Protein AF-A0A2G8KAU3-F1 (afdb_monomer_lite)

Structure (mmCIF, N/CA/C/O backbone):
data_AF-A0A2G8KAU3-F1
#
_entry.id   AF-A0A2G8KAU3-F1
#
loop_
_atom_site.group_PDB
_atom_site.id
_atom_site.type_symbol
_atom_site.label_atom_id
_atom_site.label_alt_id
_atom_site.label_comp_id
_atom_site.label_asym_id
_atom_site.label_entity_id
_atom_site.label_seq_id
_atom_site.pdbx_PDB_ins_code
_atom_site.Cartn_x
_atom_site.Cartn_y
_atom_site.Cartn_z
_atom_site.occupancy
_atom_site.B_iso_or_equiv
_atom_site.auth_seq_id
_atom_site.auth_comp_id
_atom_site.auth_asym_id
_atom_site.auth_atom_id
_atom_site.pdbx_PDB_model_num
ATOM 1 N N . MET A 1 1 ? -14.918 -14.759 15.188 1.00 36.94 1 MET A N 1
ATOM 2 C CA . MET A 1 1 ? -14.640 -13.863 14.044 1.00 36.94 1 MET A CA 1
ATOM 3 C C . MET A 1 1 ? -13.135 -13.844 13.846 1.00 36.94 1 MET A C 1
ATOM 5 O O . MET A 1 1 ? -12.437 -13.382 14.736 1.00 36.94 1 MET A O 1
ATOM 9 N N . GLN A 1 2 ? -12.629 -14.459 12.778 1.00 35.12 2 GLN A N 1
ATOM 10 C CA . GLN A 1 2 ? -11.189 -14.621 12.562 1.00 35.12 2 GLN A CA 1
ATOM 11 C C . GLN A 1 2 ? -10.710 -13.437 11.718 1.00 35.12 2 GLN A C 1
ATOM 13 O O . GLN A 1 2 ? -10.914 -13.391 10.509 1.00 35.12 2 GLN A O 1
ATOM 18 N N . THR A 1 3 ? -10.184 -12.416 12.391 1.00 46.03 3 THR A N 1
ATOM 19 C CA . THR A 1 3 ? -9.553 -11.258 11.755 1.00 46.03 3 THR A CA 1
ATOM 20 C C . THR A 1 3 ? -8.364 -11.731 10.928 1.00 46.03 3 THR A C 1
ATOM 22 O O . THR A 1 3 ? -7.590 -12.555 11.416 1.00 46.03 3 THR A O 1
ATOM 25 N N . THR A 1 4 ? -8.189 -11.207 9.711 1.00 53.62 4 THR A N 1
ATOM 26 C CA . THR A 1 4 ? -6.941 -11.409 8.963 1.00 53.62 4 THR A CA 1
ATOM 27 C C . THR A 1 4 ? -5.777 -10.985 9.859 1.00 53.62 4 THR A C 1
ATOM 29 O O . THR A 1 4 ? -5.799 -9.845 10.339 1.00 53.62 4 THR A O 1
ATOM 32 N N . PRO A 1 5 ? -4.820 -11.882 10.145 1.00 64.75 5 PRO A N 1
ATOM 33 C CA . PRO A 1 5 ? -3.739 -11.581 11.070 1.00 64.75 5 PRO A CA 1
ATOM 34 C C . PRO A 1 5 ? -2.959 -10.345 10.586 1.00 64.75 5 PRO A C 1
ATOM 36 O O . PRO A 1 5 ? -2.747 -10.203 9.378 1.00 64.75 5 PRO A O 1
ATOM 39 N N . PRO A 1 6 ? -2.570 -9.424 11.489 1.00 75.19 6 PRO A N 1
ATOM 40 C CA . PRO A 1 6 ? -1.783 -8.250 11.118 1.00 75.19 6 PRO A CA 1
ATOM 41 C C . PRO A 1 6 ? -0.463 -8.690 10.481 1.00 75.19 6 PRO A C 1
ATOM 43 O O . PRO A 1 6 ? 0.104 -9.694 10.895 1.00 75.19 6 PRO A O 1
ATOM 46 N N . VAL A 1 7 ? 0.018 -7.964 9.472 1.00 81.56 7 VAL A N 1
ATOM 47 C CA . VAL A 1 7 ? 1.317 -8.241 8.841 1.00 81.56 7 VAL A CA 1
ATOM 48 C C . VAL A 1 7 ? 2.370 -7.334 9.469 1.00 81.56 7 VAL A C 1
ATOM 50 O O . VAL A 1 7 ? 2.248 -6.111 9.420 1.00 81.56 7 VAL A O 1
ATOM 53 N N . HIS A 1 8 ? 3.402 -7.934 10.046 1.00 84.44 8 HIS A N 1
ATOM 54 C CA . HIS A 1 8 ? 4.589 -7.278 10.573 1.00 84.44 8 HIS A CA 1
ATOM 55 C C . HIS A 1 8 ? 5.698 -7.347 9.528 1.00 84.44 8 HIS A C 1
ATOM 57 O O . HIS A 1 8 ? 6.279 -8.403 9.287 1.00 84.44 8 HIS A O 1
ATOM 63 N N . LEU A 1 9 ? 5.955 -6.203 8.896 1.00 85.44 9 LEU A N 1
ATOM 64 C CA . LEU A 1 9 ? 7.025 -6.026 7.925 1.00 85.44 9 LEU A CA 1
ATOM 65 C C . LEU A 1 9 ? 8.248 -5.434 8.623 1.00 85.44 9 LEU A C 1
ATOM 67 O O . LEU A 1 9 ? 8.174 -4.322 9.146 1.00 85.44 9 LEU A O 1
ATOM 71 N N . VAL A 1 10 ? 9.361 -6.159 8.613 1.00 86.12 10 VAL A N 1
ATOM 72 C CA . VAL A 1 10 ? 10.619 -5.732 9.231 1.00 86.12 10 VAL A CA 1
ATOM 73 C C . VAL A 1 10 ? 11.691 -5.647 8.156 1.00 86.12 10 VAL A C 1
ATOM 75 O O . VAL A 1 10 ? 11.967 -6.636 7.483 1.00 86.12 10 VAL A O 1
ATOM 78 N N . THR A 1 11 ? 12.308 -4.475 8.010 1.00 85.94 11 THR A N 1
ATOM 79 C CA . THR A 1 11 ? 13.419 -4.266 7.076 1.00 85.94 11 THR A CA 1
ATOM 80 C C . THR A 1 11 ? 14.727 -4.138 7.846 1.00 85.94 11 THR A C 1
ATOM 82 O O . THR A 1 11 ? 14.834 -3.291 8.731 1.00 85.94 11 THR A O 1
ATOM 85 N N . ILE A 1 12 ? 15.718 -4.960 7.507 1.00 87.38 12 ILE A N 1
ATOM 86 C CA . ILE A 1 12 ? 17.020 -5.018 8.176 1.00 87.38 12 ILE A CA 1
ATOM 87 C C . ILE A 1 12 ? 18.118 -4.676 7.178 1.00 87.38 12 ILE A C 1
ATOM 89 O O . ILE A 1 12 ? 18.125 -5.161 6.053 1.00 87.38 12 ILE A O 1
ATOM 93 N N . TYR A 1 13 ? 19.056 -3.838 7.603 1.00 86.50 13 TYR A N 1
ATOM 94 C CA . TYR A 1 13 ? 20.266 -3.552 6.847 1.00 86.50 13 TYR A CA 1
ATOM 95 C C . TYR A 1 13 ? 21.477 -3.783 7.744 1.00 86.50 13 TYR A C 1
ATOM 97 O O . TYR A 1 13 ? 21.678 -3.050 8.716 1.00 86.50 13 TYR A O 1
ATOM 105 N N . ARG A 1 14 ? 22.286 -4.796 7.420 1.00 84.44 14 ARG A N 1
ATOM 106 C CA . ARG A 1 14 ? 23.596 -5.016 8.039 1.00 84.44 14 ARG A CA 1
ATOM 107 C C . ARG A 1 14 ? 24.663 -4.491 7.079 1.00 84.44 14 ARG A C 1
ATOM 109 O O . ARG A 1 14 ? 24.869 -5.100 6.034 1.00 84.44 14 ARG A O 1
ATOM 116 N N . PRO A 1 15 ? 25.373 -3.401 7.410 1.00 79.62 15 PRO A N 1
ATOM 117 C CA . PRO A 1 15 ? 26.454 -2.901 6.566 1.00 79.62 15 PRO A CA 1
ATOM 118 C C . PRO A 1 15 ? 27.612 -3.915 6.465 1.00 79.62 15 PRO A C 1
ATOM 120 O O . PRO A 1 15 ? 27.871 -4.646 7.427 1.00 79.62 15 PRO A O 1
ATOM 123 N N . PRO A 1 16 ? 28.367 -3.925 5.352 1.00 77.25 16 PRO A N 1
ATOM 124 C CA . PRO A 1 16 ? 29.492 -4.836 5.167 1.00 77.25 16 PRO A CA 1
ATOM 125 C C . PRO A 1 16 ? 30.591 -4.595 6.210 1.00 77.25 16 PRO A C 1
ATOM 127 O O . PRO A 1 16 ? 30.817 -3.465 6.663 1.00 77.25 16 PRO A O 1
ATOM 130 N N . GLN A 1 17 ? 31.307 -5.655 6.586 1.00 70.31 17 GLN A N 1
ATOM 131 C CA . GLN A 1 17 ? 32.424 -5.547 7.524 1.00 70.31 17 GLN A CA 1
ATOM 132 C C . GLN A 1 17 ? 33.519 -4.643 6.945 1.00 70.31 17 GLN A C 1
ATOM 134 O O . GLN A 1 17 ? 33.981 -4.827 5.819 1.00 70.31 17 GLN A O 1
ATOM 139 N N . SER A 1 18 ? 33.967 -3.659 7.723 1.00 64.94 18 SER A N 1
ATOM 140 C CA . SER A 1 18 ? 35.084 -2.799 7.345 1.00 64.94 18 SER A CA 1
ATOM 141 C C . SER A 1 18 ? 35.977 -2.538 8.545 1.00 64.94 18 SER A C 1
ATOM 143 O O . SER A 1 18 ? 35.515 -2.258 9.647 1.00 64.94 18 SER A O 1
ATOM 145 N N . LYS A 1 19 ? 37.294 -2.504 8.322 1.00 59.84 19 LYS A N 1
ATOM 146 C CA . LYS A 1 19 ? 38.271 -2.128 9.361 1.00 59.84 19 LYS A CA 1
ATOM 147 C C . LYS A 1 19 ? 37.991 -0.748 9.988 1.00 59.84 19 LYS A C 1
ATOM 149 O O . LYS A 1 19 ? 38.540 -0.445 11.037 1.00 59.84 19 LYS A O 1
ATOM 154 N N . LYS A 1 20 ? 37.158 0.084 9.346 1.00 60.31 20 LYS A N 1
ATOM 155 C CA . LYS A 1 20 ? 36.756 1.421 9.807 1.00 60.31 20 LYS A CA 1
ATOM 156 C C . LYS A 1 20 ? 35.460 1.460 10.627 1.00 60.31 20 LYS A C 1
ATOM 158 O O . LYS A 1 20 ? 35.251 2.457 11.306 1.00 60.31 20 LYS A O 1
ATOM 163 N N . ASN A 1 21 ? 34.585 0.452 10.539 1.00 61.28 21 ASN A N 1
ATOM 164 C CA . ASN A 1 21 ? 33.246 0.510 11.145 1.00 61.28 21 ASN A CA 1
ATOM 165 C C . ASN A 1 21 ? 33.091 -0.322 12.425 1.00 61.28 21 ASN A C 1
ATOM 167 O O . ASN A 1 21 ? 32.076 -0.183 13.093 1.00 61.28 21 ASN A O 1
ATOM 171 N N . GLY A 1 22 ? 34.077 -1.151 12.788 1.00 60.72 22 GLY A N 1
ATOM 172 C CA . GLY A 1 22 ? 34.048 -1.925 14.037 1.00 60.72 22 GLY A CA 1
ATOM 173 C C . GLY A 1 22 ? 32.941 -2.986 14.107 1.00 60.72 22 GLY A C 1
ATOM 174 O O . GLY A 1 22 ? 32.772 -3.606 15.152 1.00 60.72 22 GLY A O 1
ATOM 175 N N . ASN A 1 23 ? 32.212 -3.219 13.010 1.00 65.25 23 ASN A N 1
ATOM 176 C CA . ASN A 1 23 ? 31.119 -4.182 12.960 1.00 65.25 23 ASN A CA 1
ATOM 177 C C . ASN A 1 23 ? 31.680 -5.601 12.953 1.00 65.25 23 ASN A C 1
ATOM 179 O O . ASN A 1 23 ? 32.157 -6.093 11.930 1.00 65.25 23 ASN A O 1
ATOM 183 N N . ASN A 1 24 ? 31.624 -6.247 14.114 1.00 80.12 24 ASN A N 1
ATOM 184 C CA . ASN A 1 24 ? 31.984 -7.645 14.279 1.00 80.12 24 ASN A CA 1
ATOM 185 C C . ASN A 1 24 ? 30.738 -8.520 14.098 1.00 80.12 24 ASN A C 1
ATOM 187 O O . ASN A 1 24 ? 29.687 -8.239 14.677 1.00 80.12 24 ASN A O 1
ATOM 191 N N . PHE A 1 25 ? 30.865 -9.603 13.328 1.00 84.50 25 PHE A N 1
ATOM 192 C CA . PHE A 1 25 ? 29.806 -10.594 13.141 1.00 84.50 25 PHE A CA 1
ATOM 193 C C . PHE A 1 25 ? 29.233 -11.104 14.467 1.00 84.50 25 PHE A C 1
ATOM 195 O O . PHE A 1 25 ? 28.022 -11.236 14.586 1.00 84.50 25 PHE A O 1
ATOM 202 N N . ARG A 1 26 ? 30.074 -11.298 15.491 1.00 84.62 26 ARG A N 1
ATOM 203 C CA . ARG A 1 26 ? 29.618 -11.772 16.805 1.00 84.62 26 ARG A CA 1
ATOM 204 C C . ARG A 1 26 ? 28.626 -10.818 17.480 1.00 84.62 26 ARG A C 1
ATOM 206 O O . ARG A 1 26 ? 27.597 -11.271 17.960 1.00 84.62 26 ARG A O 1
ATOM 213 N N . THR A 1 27 ? 28.909 -9.517 17.484 1.00 85.75 27 THR A N 1
ATOM 214 C CA . THR A 1 27 ? 28.007 -8.513 18.074 1.00 85.75 27 THR A CA 1
ATOM 215 C C . THR A 1 27 ? 26.687 -8.458 17.313 1.00 85.75 27 THR A C 1
ATOM 217 O O . THR A 1 27 ? 25.624 -8.447 17.921 1.00 85.75 27 THR A O 1
ATOM 220 N N . PHE A 1 28 ? 26.750 -8.525 15.980 1.00 89.06 28 PHE A N 1
ATOM 221 C CA . PHE A 1 28 ? 25.549 -8.631 15.157 1.00 89.06 28 PHE A CA 1
ATOM 222 C C . PHE A 1 28 ? 24.729 -9.885 15.495 1.00 89.06 28 PHE A C 1
ATOM 224 O O . PHE A 1 28 ? 23.517 -9.786 15.634 1.00 89.06 28 PHE A O 1
ATOM 231 N N . MET A 1 29 ? 25.373 -11.046 15.652 1.00 88.38 29 MET A N 1
ATOM 232 C CA . MET A 1 29 ? 24.691 -12.294 16.005 1.00 88.38 29 MET A CA 1
ATOM 233 C C . MET A 1 29 ? 24.001 -12.211 17.372 1.00 88.38 29 MET A C 1
ATOM 235 O O . MET A 1 29 ? 22.875 -12.679 17.509 1.00 88.38 29 MET A O 1
ATOM 239 N N . GLU A 1 30 ? 24.624 -11.581 18.369 1.00 86.81 30 GLU A N 1
ATOM 240 C CA . GLU A 1 30 ? 24.013 -11.365 19.689 1.00 86.81 30 GLU A CA 1
ATOM 241 C C . GLU A 1 30 ? 22.771 -10.457 19.598 1.00 86.81 30 GLU A C 1
ATOM 243 O O . GLU A 1 30 ? 21.705 -10.805 20.111 1.00 86.81 30 GLU A O 1
ATOM 248 N N . GLU A 1 31 ? 22.874 -9.331 18.887 1.00 89.44 31 GLU A N 1
ATOM 249 C CA . GLU A 1 31 ? 21.771 -8.377 18.710 1.00 89.44 31 GLU A CA 1
ATOM 250 C C . GLU A 1 31 ? 20.617 -8.961 17.882 1.00 89.44 31 GLU A C 1
ATOM 252 O O . GLU A 1 31 ? 19.447 -8.833 18.256 1.00 89.44 31 GLU A O 1
ATOM 257 N N . ILE A 1 32 ? 20.931 -9.624 16.763 1.00 89.88 32 ILE A N 1
ATOM 258 C CA . ILE A 1 32 ? 19.925 -10.172 15.848 1.00 89.88 32 ILE A CA 1
ATOM 259 C C . ILE A 1 32 ? 19.194 -11.362 16.468 1.00 89.88 32 ILE A C 1
ATOM 261 O O . ILE A 1 32 ? 17.995 -11.503 16.246 1.00 89.88 32 ILE A O 1
ATOM 265 N N . THR A 1 33 ? 19.877 -12.169 17.289 1.00 88.81 33 THR A N 1
ATOM 266 C CA . THR A 1 33 ? 19.259 -13.283 18.023 1.00 88.81 33 THR A CA 1
ATOM 267 C C . THR A 1 33 ? 18.204 -12.754 18.985 1.00 88.81 33 THR A C 1
ATOM 269 O O . THR A 1 33 ? 17.038 -13.129 18.875 1.00 88.81 33 THR A O 1
ATOM 272 N N . ALA A 1 34 ? 18.574 -11.807 19.855 1.00 87.12 34 ALA A N 1
ATOM 273 C CA . ALA A 1 34 ? 17.639 -11.208 20.807 1.00 87.12 34 ALA A CA 1
ATOM 274 C C . ALA A 1 34 ? 16.455 -10.526 20.099 1.00 87.12 34 ALA A C 1
ATOM 276 O O . ALA A 1 34 ? 15.312 -10.590 20.556 1.00 87.12 34 ALA A O 1
ATOM 277 N N . TYR A 1 35 ? 16.706 -9.888 18.953 1.00 90.62 35 TYR A N 1
ATOM 278 C CA . TYR A 1 35 ? 15.650 -9.252 18.175 1.00 90.62 35 TYR A CA 1
ATOM 279 C C . TYR A 1 35 ? 14.713 -10.268 17.506 1.00 90.62 35 TYR A C 1
ATOM 281 O O . TYR A 1 35 ? 13.493 -10.100 17.553 1.00 90.62 35 TYR A O 1
ATOM 289 N N . PHE A 1 36 ? 15.246 -11.341 16.918 1.00 88.62 36 PHE A N 1
ATOM 290 C CA . PHE A 1 36 ? 14.436 -12.382 16.283 1.00 88.62 36 PHE A CA 1
ATOM 291 C C . PHE A 1 36 ? 13.604 -13.159 17.299 1.00 88.62 36 PHE A C 1
ATOM 293 O O . PHE A 1 36 ? 12.440 -13.434 17.018 1.00 88.62 36 PHE A O 1
ATOM 300 N N . GLU A 1 37 ? 14.124 -13.424 18.498 1.00 84.38 37 GLU A N 1
ATOM 301 C CA . GLU A 1 37 ? 13.342 -14.014 19.592 1.00 84.38 37 GLU A CA 1
ATOM 302 C C . GLU A 1 37 ? 12.084 -13.185 19.902 1.00 84.38 37 GLU A C 1
ATOM 304 O O . GLU A 1 37 ? 10.986 -13.734 20.010 1.00 84.38 37 GLU A O 1
ATOM 309 N N . LEU A 1 38 ? 12.200 -11.851 19.947 1.00 84.38 38 LEU A N 1
ATOM 310 C CA . LEU A 1 38 ? 11.048 -10.960 20.139 1.00 84.38 38 LEU A CA 1
ATOM 311 C C . LEU A 1 38 ? 10.074 -10.993 18.953 1.00 84.38 38 LEU A C 1
ATOM 313 O O . LEU A 1 38 ? 8.854 -10.992 19.145 1.00 84.38 38 LEU A O 1
ATOM 317 N N . LEU A 1 39 ? 10.591 -11.024 17.723 1.00 84.12 39 LEU A N 1
ATOM 318 C CA . LEU A 1 39 ? 9.764 -11.050 16.516 1.00 84.12 39 LEU A CA 1
ATOM 319 C C . LEU A 1 39 ? 8.992 -12.364 16.369 1.00 84.12 39 LEU A C 1
ATOM 321 O O . LEU A 1 39 ? 7.818 -12.340 15.990 1.00 84.12 39 LEU A O 1
ATOM 325 N N . VAL A 1 40 ? 9.606 -13.499 16.704 1.00 79.75 40 VAL A N 1
ATOM 326 C CA . VAL A 1 40 ? 8.981 -14.827 16.606 1.00 79.75 40 VAL A CA 1
ATOM 327 C C . VAL A 1 40 ? 7.823 -14.978 17.596 1.00 79.75 40 VAL A C 1
ATOM 329 O O . VAL A 1 40 ? 6.843 -15.649 17.270 1.00 79.75 40 VAL A O 1
ATOM 332 N N . ILE A 1 41 ? 7.866 -14.291 18.743 1.00 79.94 41 ILE A N 1
ATOM 333 C CA . ILE A 1 41 ? 6.772 -14.253 19.734 1.00 79.94 41 ILE A CA 1
ATOM 334 C C . ILE A 1 41 ? 5.621 -13.331 19.283 1.00 79.94 41 ILE A C 1
ATOM 336 O O . ILE A 1 41 ? 4.497 -13.436 19.782 1.00 79.94 41 ILE A O 1
ATOM 340 N N . SER A 1 42 ? 5.859 -12.433 18.319 1.00 80.69 42 SER A N 1
ATOM 341 C CA . SER A 1 42 ? 4.840 -11.481 17.873 1.00 80.69 42 SER A CA 1
ATOM 342 C C . SER A 1 42 ? 3.628 -12.175 17.234 1.00 80.69 42 SER A C 1
ATOM 344 O O . SER A 1 42 ? 3.740 -13.167 16.509 1.00 80.69 42 SER A O 1
ATOM 346 N N . THR A 1 43 ? 2.431 -11.658 17.519 1.00 77.81 43 THR A N 1
ATOM 347 C CA . THR A 1 43 ? 1.192 -12.145 16.895 1.00 77.81 43 THR A CA 1
ATOM 348 C C . THR A 1 43 ? 1.039 -11.553 15.498 1.00 77.81 43 THR A C 1
ATOM 350 O O . THR A 1 43 ? 1.477 -10.436 15.253 1.00 77.81 43 THR A O 1
ATOM 353 N N . GLY A 1 44 ? 0.396 -12.275 14.582 1.00 79.75 44 GLY A N 1
ATOM 354 C CA . GLY A 1 44 ? 0.297 -11.848 13.186 1.00 79.75 44 GLY A CA 1
ATOM 355 C C . GLY A 1 44 ? 1.322 -12.524 12.283 1.00 79.75 44 GLY A C 1
ATOM 356 O O . GLY A 1 44 ? 2.050 -13.401 12.725 1.00 79.75 44 GLY A O 1
ATOM 357 N N . ILE A 1 45 ? 1.333 -12.144 11.013 1.00 82.12 45 ILE A N 1
ATOM 358 C CA . ILE A 1 45 ? 2.235 -12.648 9.977 1.00 82.12 45 ILE A CA 1
ATOM 359 C C . ILE A 1 45 ? 3.556 -11.895 10.058 1.00 82.12 45 ILE A C 1
ATOM 361 O O . ILE A 1 45 ? 3.547 -10.671 9.953 1.00 82.12 45 ILE A O 1
ATOM 365 N N . LEU A 1 46 ? 4.679 -12.598 10.162 1.00 84.00 46 LEU A N 1
ATOM 366 C CA . LEU A 1 46 ? 6.006 -11.987 10.178 1.00 84.00 46 LEU A CA 1
ATOM 367 C C . LEU A 1 46 ? 6.693 -12.118 8.813 1.00 84.00 46 LEU A C 1
ATOM 369 O O . LEU A 1 46 ? 6.912 -13.227 8.321 1.00 84.00 46 LEU A O 1
ATOM 373 N N . LEU A 1 47 ? 7.090 -10.979 8.241 1.00 86.06 47 LEU A N 1
ATOM 374 C CA . LEU A 1 47 ? 7.968 -10.910 7.077 1.00 86.06 47 LEU A CA 1
ATOM 375 C C . LEU A 1 47 ? 9.187 -10.047 7.391 1.00 86.06 47 LEU A C 1
ATOM 377 O O . LEU A 1 47 ? 9.059 -8.844 7.627 1.00 86.06 47 LEU A O 1
ATOM 381 N N . VAL A 1 48 ? 10.368 -10.653 7.328 1.00 87.31 48 VAL A N 1
ATOM 382 C CA . VAL A 1 48 ? 11.646 -9.948 7.450 1.00 87.31 48 VAL A CA 1
ATOM 383 C C . VAL A 1 48 ? 12.288 -9.870 6.072 1.00 87.31 48 VAL A C 1
ATOM 385 O O . VAL A 1 48 ? 12.361 -10.874 5.366 1.00 87.31 48 VAL A O 1
ATOM 388 N N . LEU A 1 49 ? 12.752 -8.689 5.680 1.00 87.12 49 LEU A N 1
ATOM 389 C CA . LEU A 1 49 ? 13.488 -8.481 4.439 1.00 87.12 49 LEU A CA 1
ATOM 390 C C . LEU A 1 49 ? 14.706 -7.585 4.643 1.00 87.12 49 LEU A C 1
ATOM 392 O O . LEU A 1 49 ? 14.751 -6.788 5.576 1.00 87.12 49 LEU A O 1
ATOM 396 N N . GLY A 1 50 ? 15.654 -7.661 3.722 1.00 83.44 50 GLY A N 1
ATOM 397 C CA . GLY A 1 50 ? 16.689 -6.646 3.565 1.00 83.44 50 GLY A CA 1
ATOM 398 C C . GLY A 1 50 ? 18.063 -7.224 3.269 1.00 83.44 50 GLY A C 1
ATOM 399 O O . GLY A 1 50 ? 18.194 -8.420 3.018 1.00 83.44 50 GLY A O 1
ATOM 400 N N . ASP A 1 51 ? 19.065 -6.351 3.267 1.00 82.50 51 ASP A N 1
ATOM 401 C CA . ASP A 1 51 ? 20.441 -6.672 2.891 1.00 82.50 51 ASP A CA 1
ATOM 402 C C . ASP A 1 51 ? 21.266 -6.982 4.144 1.00 82.50 51 ASP A C 1
ATOM 404 O O . ASP A 1 51 ? 21.494 -6.127 5.008 1.00 82.50 51 ASP A O 1
ATOM 408 N N . PHE A 1 52 ? 21.696 -8.238 4.247 1.00 84.19 52 PHE A N 1
ATOM 409 C CA . PHE A 1 52 ? 22.459 -8.738 5.386 1.00 84.19 52 PHE A CA 1
ATOM 410 C C . PHE A 1 52 ? 23.972 -8.690 5.145 1.00 84.19 52 PHE A C 1
ATOM 412 O O . PHE A 1 52 ? 24.748 -8.855 6.093 1.00 84.19 52 PHE A O 1
ATOM 419 N N . ASN A 1 53 ? 24.418 -8.471 3.902 1.00 83.12 53 ASN A N 1
ATOM 420 C CA . ASN A 1 53 ? 25.829 -8.572 3.523 1.00 83.12 53 ASN A CA 1
ATOM 421 C C . ASN A 1 53 ? 26.493 -9.861 4.070 1.00 83.12 53 ASN A C 1
ATOM 423 O O . ASN A 1 53 ? 27.598 -9.826 4.619 1.00 83.12 53 ASN A O 1
ATOM 427 N N . LEU A 1 54 ? 25.783 -10.993 3.978 1.00 83.06 54 LEU A N 1
ATOM 428 C CA . LEU A 1 54 ? 26.238 -12.332 4.371 1.00 83.06 54 LEU A CA 1
ATOM 429 C C . LEU A 1 54 ? 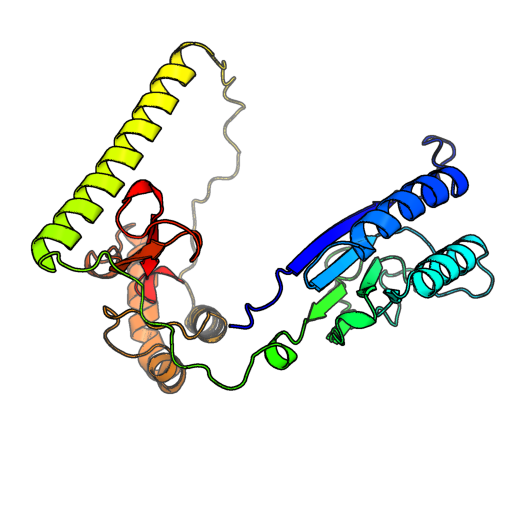26.105 -13.276 3.177 1.00 83.06 54 LEU A C 1
ATOM 431 O O . LEU A 1 54 ? 25.055 -13.319 2.543 1.00 83.06 54 LEU A O 1
ATOM 435 N N . HIS A 1 55 ? 27.147 -14.054 2.884 1.00 79.88 55 HIS A N 1
ATOM 436 C CA . HIS A 1 55 ? 27.121 -15.015 1.780 1.00 79.88 55 HIS A CA 1
ATOM 437 C C . HIS A 1 55 ? 26.440 -16.320 2.195 1.00 79.88 55 HIS A C 1
ATOM 439 O O . HIS A 1 55 ? 27.099 -17.308 2.510 1.00 79.88 55 HIS A O 1
ATOM 445 N N . ILE A 1 56 ? 25.110 -16.339 2.176 1.00 77.25 56 ILE A N 1
ATOM 446 C CA . ILE A 1 56 ? 24.331 -17.537 2.527 1.00 77.25 56 ILE A CA 1
ATOM 447 C C . ILE A 1 56 ? 24.364 -18.623 1.438 1.00 77.25 56 ILE A C 1
ATOM 449 O O . ILE A 1 56 ? 24.070 -19.784 1.704 1.00 77.25 56 ILE A O 1
ATOM 453 N N . ASP A 1 57 ? 24.735 -18.258 0.209 1.00 72.62 57 ASP A N 1
ATOM 454 C CA . ASP A 1 57 ? 24.833 -19.151 -0.949 1.00 72.62 57 ASP A CA 1
ATOM 455 C C . ASP A 1 57 ? 26.134 -19.967 -0.975 1.00 72.62 57 ASP A C 1
ATOM 457 O O . ASP A 1 57 ? 26.268 -20.892 -1.778 1.00 72.62 57 ASP A O 1
ATOM 461 N N . LYS A 1 58 ? 27.102 -19.641 -0.109 1.00 75.62 58 LYS A N 1
ATOM 462 C CA . LYS A 1 58 ? 28.412 -20.296 -0.050 1.00 75.62 58 LYS A CA 1
ATOM 463 C C . LYS A 1 58 ? 28.485 -21.232 1.159 1.00 75.62 58 LYS A C 1
ATOM 465 O O . LYS A 1 58 ? 28.699 -20.754 2.267 1.00 75.62 58 LYS A O 1
ATOM 470 N N . PRO A 1 59 ? 28.476 -22.566 0.972 1.00 69.25 59 PRO A N 1
ATOM 471 C CA . PRO A 1 59 ? 28.620 -23.517 2.082 1.00 69.25 59 PRO A CA 1
ATOM 472 C C . PRO A 1 59 ? 29.952 -23.393 2.842 1.00 69.25 59 PRO A C 1
ATOM 474 O O . PRO A 1 59 ? 30.079 -23.868 3.965 1.00 69.25 59 PRO A O 1
ATOM 477 N N . ALA A 1 60 ? 30.965 -22.786 2.214 1.00 76.06 60 ALA A N 1
ATOM 478 C CA . ALA A 1 60 ? 32.268 -22.526 2.819 1.00 76.06 60 ALA A CA 1
ATOM 479 C C . ALA A 1 60 ? 32.296 -21.262 3.702 1.00 76.06 60 ALA A C 1
ATOM 481 O O . ALA A 1 60 ? 33.277 -21.051 4.421 1.00 76.06 60 ALA A O 1
ATOM 482 N N . ASP A 1 61 ? 31.263 -20.416 3.643 1.00 81.06 61 ASP A N 1
ATOM 483 C CA . ASP A 1 61 ? 31.153 -19.218 4.471 1.00 81.06 61 ASP A CA 1
ATOM 484 C C . ASP A 1 61 ? 30.592 -19.586 5.851 1.00 81.06 61 ASP A C 1
ATOM 486 O O . ASP A 1 61 ? 29.438 -19.991 6.000 1.00 81.06 61 ASP A O 1
ATOM 490 N N . LYS A 1 62 ? 31.442 -19.473 6.876 1.00 84.06 62 LYS A N 1
ATOM 491 C CA . LYS A 1 62 ? 31.076 -19.826 8.252 1.00 84.06 62 LYS A CA 1
ATOM 492 C C . LYS A 1 62 ? 30.043 -18.867 8.843 1.00 84.06 62 LYS A C 1
ATOM 494 O O . LYS A 1 62 ? 29.190 -19.322 9.596 1.00 84.06 62 LYS A O 1
ATOM 499 N N . GLU A 1 63 ? 30.111 -17.578 8.504 1.00 86.00 63 GLU A N 1
ATOM 500 C CA . GLU A 1 63 ? 29.185 -16.563 9.021 1.00 86.00 63 GLU A CA 1
ATOM 501 C C . GLU A 1 63 ? 27.786 -16.766 8.426 1.00 86.00 63 GLU A C 1
ATOM 503 O O . GLU A 1 63 ? 26.789 -16.759 9.148 1.00 86.00 63 GLU A O 1
ATOM 508 N N . GLY A 1 64 ? 27.713 -17.019 7.115 1.00 84.88 64 GLY A N 1
ATOM 509 C CA . GLY A 1 64 ? 26.463 -17.348 6.429 1.00 84.88 64 GLY A CA 1
ATOM 510 C C . GLY A 1 64 ? 25.815 -18.622 6.976 1.00 84.88 64 GLY A C 1
ATOM 511 O O . GLY A 1 64 ? 24.620 -18.624 7.273 1.00 84.88 64 GLY A O 1
ATOM 512 N N . ALA A 1 65 ? 26.601 -19.686 7.173 1.00 83.06 65 ALA A N 1
ATOM 513 C CA . ALA A 1 65 ? 26.106 -20.952 7.715 1.00 83.06 65 ALA A CA 1
ATOM 514 C C . ALA A 1 65 ? 25.596 -20.823 9.162 1.00 83.06 65 ALA A C 1
ATOM 516 O O . ALA A 1 65 ? 24.547 -21.373 9.500 1.00 83.06 65 ALA A O 1
ATOM 517 N N . GLU A 1 66 ? 26.309 -20.081 10.014 1.00 87.06 66 GLU A N 1
ATOM 518 C CA . GLU A 1 66 ? 25.892 -19.832 11.398 1.00 87.06 66 GLU A CA 1
ATOM 519 C C . GLU A 1 66 ? 24.594 -19.013 11.457 1.00 87.06 66 GLU A C 1
ATOM 521 O O . GLU A 1 66 ? 23.683 -19.350 12.214 1.00 87.06 66 GLU A O 1
ATOM 526 N N . PHE A 1 67 ? 24.463 -17.992 10.604 1.00 89.56 67 PHE A N 1
ATOM 527 C CA . PHE A 1 67 ? 23.243 -17.191 10.506 1.00 89.56 67 PHE A CA 1
ATOM 528 C C . PHE A 1 67 ? 22.035 -18.012 10.027 1.00 89.56 67 PHE A C 1
ATOM 530 O O . PHE A 1 67 ? 20.958 -17.912 10.614 1.00 89.56 67 PHE A O 1
ATOM 537 N N . ILE A 1 68 ? 22.194 -18.852 8.998 1.00 86.38 68 ILE A N 1
ATOM 538 C CA . ILE A 1 68 ? 21.108 -19.727 8.522 1.00 86.38 68 ILE A CA 1
ATOM 539 C C . ILE A 1 68 ? 20.704 -20.739 9.600 1.00 86.38 68 ILE A C 1
ATOM 541 O O . ILE A 1 68 ? 19.512 -20.914 9.839 1.00 86.38 68 ILE A O 1
ATOM 545 N N . SER A 1 69 ? 21.670 -21.323 10.315 1.00 84.31 69 SER A N 1
ATOM 546 C CA . SER A 1 69 ? 21.398 -22.221 11.445 1.00 84.31 69 SER A CA 1
ATOM 547 C C . SER A 1 69 ? 20.562 -21.540 12.537 1.00 84.31 69 SER A C 1
ATOM 549 O O . SER A 1 69 ? 19.593 -22.119 13.030 1.00 84.31 69 SER A O 1
ATOM 551 N N . LEU A 1 70 ? 20.866 -20.278 12.872 1.00 86.31 70 LEU A N 1
ATOM 552 C CA . LEU A 1 70 ? 20.053 -19.478 13.794 1.00 86.31 70 LEU A CA 1
ATOM 553 C C . LEU A 1 70 ? 18.619 -19.305 13.270 1.00 86.31 70 LEU A C 1
ATOM 555 O O . LEU A 1 70 ? 17.668 -19.592 13.997 1.00 86.31 70 LEU A O 1
ATOM 559 N N . VAL A 1 71 ? 18.459 -18.860 12.020 1.00 86.75 71 VAL A N 1
ATOM 560 C CA . VAL A 1 71 ? 17.147 -18.632 11.385 1.00 86.75 71 VAL A CA 1
ATOM 561 C C . VAL A 1 71 ? 16.297 -19.905 11.407 1.00 86.75 71 VAL A C 1
ATOM 563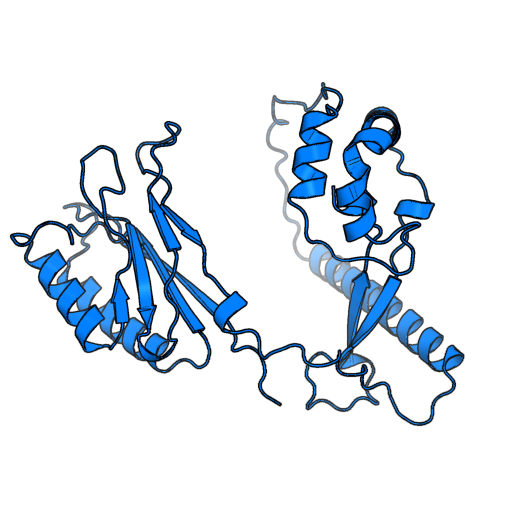 O O . VAL A 1 71 ? 15.139 -19.864 11.829 1.00 86.75 71 VAL A O 1
ATOM 566 N N . GLU A 1 72 ? 16.879 -21.042 11.026 1.00 84.31 72 GLU A N 1
ATOM 567 C CA . GLU A 1 72 ? 16.202 -22.341 11.044 1.00 84.31 72 GLU A CA 1
ATOM 568 C C . GLU A 1 72 ? 15.853 -22.782 12.472 1.00 84.31 72 GLU A C 1
ATOM 570 O O . GLU A 1 72 ? 14.737 -23.249 12.716 1.00 84.31 72 GLU A O 1
ATOM 575 N N . SER A 1 73 ? 16.757 -22.574 13.439 1.00 80.75 73 SER A N 1
ATOM 576 C CA . SER A 1 73 ? 16.523 -22.924 14.849 1.00 80.75 73 SER A CA 1
ATOM 577 C C . SER A 1 73 ? 15.372 -22.138 15.486 1.00 80.75 73 SER A C 1
ATOM 579 O O . SER A 1 73 ? 14.656 -22.670 16.334 1.00 80.75 73 SER A O 1
ATOM 581 N N . LEU A 1 74 ? 15.142 -20.901 15.032 1.00 82.94 74 LEU A N 1
ATOM 582 C CA . LEU A 1 74 ? 14.037 -20.042 15.465 1.00 82.94 74 LEU A CA 1
ATOM 583 C C . LEU A 1 74 ? 12.726 -20.327 14.709 1.00 82.94 74 LEU A C 1
ATOM 585 O O . LEU A 1 74 ? 11.726 -19.632 14.902 1.00 82.94 74 LEU A O 1
ATOM 589 N N . GLY A 1 75 ? 12.707 -21.350 13.849 1.00 80.88 75 GLY A N 1
ATOM 590 C CA . GLY A 1 75 ? 11.528 -21.737 13.079 1.00 80.88 75 GLY A CA 1
ATOM 591 C C . GLY A 1 75 ? 11.175 -20.730 11.987 1.00 80.88 75 GLY A C 1
ATOM 592 O O . GLY A 1 75 ? 9.992 -20.534 11.690 1.00 80.88 75 GLY A O 1
ATOM 593 N N . MET A 1 76 ? 12.180 -20.072 11.409 1.00 84.12 76 MET A N 1
ATOM 594 C CA . MET A 1 76 ? 12.047 -19.204 10.243 1.00 84.12 76 MET A CA 1
ATOM 595 C C . MET A 1 76 ? 12.666 -19.870 9.005 1.00 84.12 76 MET A C 1
ATOM 597 O O . MET A 1 76 ? 13.564 -20.698 9.109 1.00 84.12 76 MET A O 1
ATOM 601 N N . THR A 1 77 ? 12.180 -19.503 7.821 1.00 81.44 77 THR A N 1
ATOM 602 C CA . THR A 1 77 ? 12.656 -20.001 6.523 1.00 81.44 77 THR A CA 1
ATOM 603 C C . THR A 1 77 ? 13.102 -18.834 5.656 1.00 81.44 77 THR A C 1
ATOM 605 O O . THR A 1 77 ? 12.387 -17.835 5.550 1.00 81.44 77 THR A O 1
ATOM 608 N N . GLN A 1 78 ? 14.262 -18.976 5.019 1.00 85.06 78 GLN A N 1
ATOM 609 C CA . GLN A 1 78 ? 14.757 -18.077 3.980 1.00 85.06 78 GLN A CA 1
ATOM 610 C C . GLN A 1 78 ? 14.208 -18.513 2.610 1.00 85.06 78 GLN A C 1
ATOM 612 O O . GLN A 1 78 ? 14.163 -19.703 2.315 1.00 85.06 78 GLN A O 1
ATOM 617 N N . HIS A 1 79 ? 13.776 -17.551 1.783 1.00 78.94 79 HIS A N 1
ATOM 618 C CA . HIS A 1 79 ? 13.086 -17.830 0.508 1.00 78.94 79 HIS A CA 1
ATOM 619 C C . HIS A 1 79 ? 13.807 -17.355 -0.759 1.00 78.94 79 HIS A C 1
ATOM 621 O O . HIS A 1 79 ? 13.333 -17.627 -1.861 1.00 78.94 79 HIS A O 1
ATOM 627 N N . VAL A 1 80 ? 14.900 -16.597 -0.651 1.00 75.12 80 VAL A N 1
ATOM 628 C CA . VAL A 1 80 ? 15.590 -16.057 -1.834 1.00 75.12 80 VAL A CA 1
ATOM 629 C C . VAL A 1 80 ? 16.510 -17.124 -2.413 1.00 75.12 80 VAL A C 1
ATOM 631 O O . VAL A 1 80 ? 17.520 -17.481 -1.811 1.00 75.12 80 VAL A O 1
ATOM 634 N N . THR A 1 81 ? 16.179 -17.603 -3.608 1.00 65.00 81 THR A N 1
ATOM 635 C CA . THR A 1 81 ? 17.014 -18.528 -4.376 1.00 65.00 81 THR A CA 1
ATOM 636 C C . THR A 1 81 ? 17.608 -17.806 -5.586 1.00 65.00 81 THR A C 1
ATOM 638 O O . THR A 1 81 ? 16.871 -17.461 -6.510 1.00 65.00 81 THR A O 1
ATOM 641 N N . GLY A 1 82 ? 18.927 -17.592 -5.600 1.00 63.69 82 GLY A N 1
ATOM 642 C CA . GLY A 1 82 ? 19.658 -16.990 -6.725 1.00 63.69 82 GLY A CA 1
ATOM 643 C C . GLY A 1 82 ? 20.382 -15.684 -6.378 1.00 63.69 82 GLY A C 1
ATOM 644 O O . GLY A 1 82 ? 20.139 -15.080 -5.341 1.00 63.69 82 GLY A O 1
ATOM 645 N N . ALA A 1 83 ? 21.286 -15.252 -7.260 1.00 58.53 83 ALA A N 1
ATOM 646 C CA . ALA A 1 83 ? 22.134 -14.080 -7.046 1.00 58.53 83 ALA A CA 1
ATOM 647 C C . ALA A 1 83 ? 21.336 -12.768 -6.997 1.00 58.53 83 ALA A C 1
ATOM 649 O O . ALA A 1 83 ? 20.615 -12.459 -7.941 1.00 58.53 83 ALA A O 1
ATOM 650 N N . THR A 1 84 ? 21.528 -11.963 -5.948 1.00 58.16 84 THR A N 1
ATOM 651 C CA . THR A 1 84 ? 20.819 -10.685 -5.725 1.00 58.16 84 THR A CA 1
ATOM 652 C C . THR A 1 84 ? 21.644 -9.457 -6.106 1.00 58.16 84 THR A C 1
ATOM 654 O O . THR A 1 84 ? 21.183 -8.327 -6.001 1.00 58.16 84 THR A O 1
ATOM 657 N N . HIS A 1 85 ? 22.858 -9.655 -6.619 1.00 53.00 85 HIS A N 1
ATOM 658 C CA . HIS A 1 85 ? 23.669 -8.597 -7.218 1.00 53.00 85 HIS A CA 1
ATOM 659 C C . HIS A 1 85 ? 24.572 -9.154 -8.325 1.00 53.00 85 HIS A C 1
ATOM 661 O O . HIS A 1 85 ? 24.788 -10.366 -8.423 1.00 53.00 85 HIS A O 1
ATOM 667 N N . ARG A 1 86 ? 25.164 -8.257 -9.124 1.00 49.91 86 ARG A N 1
ATOM 668 C CA . ARG A 1 86 ? 26.039 -8.590 -10.272 1.00 49.91 86 ARG A CA 1
ATOM 669 C C . ARG A 1 86 ? 27.236 -9.490 -9.944 1.00 49.91 86 ARG A C 1
ATOM 671 O O . ARG A 1 86 ? 27.789 -10.122 -10.836 1.00 49.91 86 ARG A O 1
ATOM 678 N N . GLY A 1 87 ? 27.637 -9.547 -8.676 1.00 54.66 87 GLY A N 1
ATOM 679 C CA . GLY A 1 87 ? 28.710 -10.409 -8.176 1.00 54.66 87 GLY A CA 1
ATOM 680 C C . GLY A 1 87 ? 28.309 -11.875 -7.992 1.00 54.66 87 GLY A C 1
ATOM 681 O O . GLY A 1 87 ? 29.164 -12.687 -7.653 1.00 54.66 87 GLY A O 1
ATOM 682 N N . GLY A 1 88 ? 27.045 -12.238 -8.234 1.00 57.25 88 GLY A N 1
ATOM 683 C CA . GLY A 1 88 ? 26.619 -13.636 -8.272 1.00 57.25 88 GLY A CA 1
ATOM 684 C C . GLY A 1 88 ? 26.252 -14.247 -6.917 1.00 57.25 88 GLY A C 1
ATOM 685 O O . GLY A 1 88 ? 26.063 -15.458 -6.861 1.00 57.25 88 GLY A O 1
ATOM 686 N N . HIS A 1 89 ? 26.132 -13.451 -5.845 1.00 64.31 89 HIS A N 1
ATOM 687 C CA . HIS A 1 89 ? 25.803 -13.962 -4.503 1.00 64.31 89 HIS A CA 1
ATOM 688 C C . HIS A 1 89 ? 24.465 -13.457 -3.976 1.00 64.31 89 HIS A C 1
ATOM 690 O O . HIS A 1 89 ? 23.934 -12.446 -4.439 1.00 64.31 89 HIS A O 1
ATOM 696 N N . THR A 1 90 ? 23.939 -14.173 -2.986 1.00 63.12 90 THR A N 1
ATOM 697 C CA . THR A 1 90 ? 22.661 -13.861 -2.338 1.00 63.12 90 THR A CA 1
ATOM 698 C C . THR A 1 90 ? 22.955 -13.096 -1.054 1.00 63.12 90 THR A C 1
ATOM 700 O O . THR A 1 90 ? 23.391 -13.699 -0.079 1.00 63.12 90 THR A O 1
ATOM 703 N N . LEU A 1 91 ? 22.782 -11.773 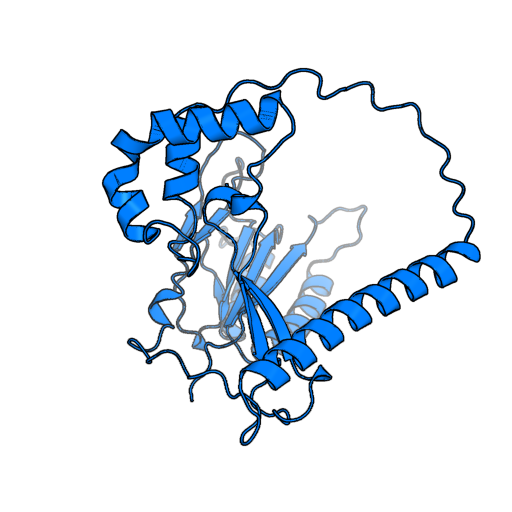-1.072 1.00 73.69 91 LEU A N 1
ATOM 704 C CA . LEU A 1 91 ? 23.010 -10.902 0.095 1.00 73.69 91 LEU A CA 1
ATOM 705 C C . LEU A 1 91 ? 21.698 -10.361 0.676 1.00 73.69 91 LEU A C 1
ATOM 707 O O . LEU A 1 91 ? 21.599 -10.101 1.877 1.00 73.69 91 LEU A O 1
ATOM 711 N N . ASP A 1 92 ? 20.685 -10.249 -0.179 1.00 77.25 92 ASP A N 1
ATOM 712 C CA . ASP A 1 92 ? 19.342 -9.825 0.178 1.00 77.25 92 ASP A CA 1
ATOM 713 C C . ASP A 1 92 ? 18.509 -11.040 0.570 1.00 77.25 92 ASP A C 1
ATOM 715 O O . ASP A 1 92 ? 18.395 -12.010 -0.185 1.00 77.25 92 ASP A O 1
ATOM 719 N N . LEU A 1 93 ? 17.916 -10.991 1.758 1.00 82.00 93 LEU A N 1
ATOM 720 C CA . LEU A 1 93 ? 17.161 -12.101 2.323 1.00 82.00 93 LEU A CA 1
ATOM 721 C C . LEU A 1 93 ? 15.689 -11.737 2.467 1.00 82.00 93 LEU A C 1
ATOM 723 O O . LEU A 1 93 ? 15.328 -10.600 2.762 1.00 82.00 93 LEU A O 1
ATOM 727 N N . VAL A 1 94 ? 14.842 -12.749 2.301 1.00 83.31 94 VAL A N 1
ATOM 728 C CA . VAL A 1 94 ? 13.417 -12.719 2.631 1.00 83.31 94 VAL A CA 1
ATOM 729 C C . VAL A 1 94 ? 13.172 -13.886 3.570 1.00 83.31 94 VAL A C 1
ATOM 731 O O . VAL A 1 94 ? 13.347 -15.036 3.165 1.00 83.31 94 VAL A O 1
ATOM 734 N N . LEU A 1 95 ? 12.796 -13.593 4.813 1.00 84.81 95 LEU A N 1
ATOM 735 C CA . LEU A 1 95 ? 12.542 -14.585 5.852 1.00 84.81 95 LEU A CA 1
ATOM 736 C C . LEU A 1 95 ? 11.070 -14.554 6.273 1.00 84.81 95 LEU A C 1
ATOM 738 O O . LEU A 1 95 ? 10.498 -13.481 6.483 1.00 84.81 95 LEU A O 1
ATOM 742 N N . THR A 1 96 ? 10.471 -15.729 6.456 1.00 84.62 96 THR A N 1
ATOM 743 C CA . THR A 1 96 ? 9.135 -15.877 7.059 1.00 84.62 96 THR A CA 1
ATOM 744 C C . THR A 1 96 ? 9.171 -16.879 8.197 1.00 84.62 96 THR A C 1
ATOM 746 O O . THR A 1 96 ? 10.015 -17.769 8.222 1.00 84.62 96 THR A O 1
ATOM 749 N N . ARG A 1 97 ? 8.212 -16.791 9.116 1.00 82.38 97 ARG A N 1
ATOM 750 C CA . ARG A 1 97 ? 8.041 -17.787 10.178 1.00 82.38 97 ARG A CA 1
ATOM 751 C C . ARG A 1 97 ? 7.288 -19.015 9.660 1.00 82.38 97 ARG A C 1
ATOM 753 O O . ARG A 1 97 ? 6.271 -18.876 8.981 1.00 82.38 97 ARG A O 1
ATOM 760 N N . ASN A 1 98 ? 7.740 -20.214 10.018 1.00 77.31 98 ASN A N 1
ATOM 761 C CA . ASN A 1 98 ? 7.203 -21.479 9.499 1.00 77.31 98 ASN A CA 1
ATOM 762 C C . ASN A 1 98 ? 5.719 -21.666 9.849 1.00 77.31 98 ASN A C 1
ATOM 764 O O . ASN A 1 98 ? 4.938 -22.124 9.021 1.00 77.31 98 ASN A O 1
ATOM 768 N N . GLN A 1 99 ? 5.309 -21.242 11.048 1.00 72.81 99 GLN A N 1
ATOM 769 C CA . GLN A 1 99 ? 3.922 -21.372 11.511 1.00 72.81 99 GLN A CA 1
ATOM 770 C C . GLN A 1 99 ? 2.920 -20.480 10.758 1.00 72.81 99 GLN A C 1
ATOM 772 O O . GLN A 1 99 ? 1.715 -20.710 10.853 1.00 72.81 99 GLN A O 1
ATOM 777 N N . ASP A 1 100 ? 3.394 -19.482 10.003 1.00 73.12 100 ASP A N 1
ATOM 778 C CA . ASP A 1 100 ? 2.516 -18.571 9.260 1.00 73.12 100 ASP A CA 1
ATOM 779 C C . ASP A 1 100 ? 1.991 -19.214 7.964 1.00 73.12 100 ASP A C 1
ATOM 781 O O . ASP A 1 100 ? 1.030 -18.709 7.385 1.00 73.12 100 ASP A O 1
ATOM 785 N N . ASN A 1 101 ? 2.571 -20.345 7.524 1.00 63.72 101 ASN A N 1
ATOM 786 C CA . ASN A 1 101 ? 2.188 -21.093 6.315 1.00 63.72 101 ASN A CA 1
ATOM 787 C C . ASN A 1 101 ? 2.093 -20.221 5.047 1.00 63.72 101 ASN A C 1
ATOM 789 O O . ASN A 1 101 ? 1.256 -20.450 4.170 1.00 63.72 101 ASN A O 1
ATOM 793 N N . ILE A 1 102 ? 2.958 -19.211 4.940 1.00 65.31 102 ILE A N 1
ATOM 794 C CA . ILE A 1 102 ? 3.056 -18.350 3.761 1.00 65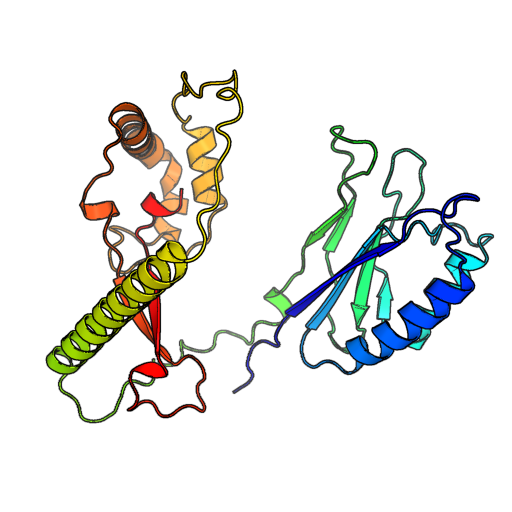.31 102 ILE A CA 1
ATOM 795 C C . ILE A 1 102 ? 4.238 -18.811 2.928 1.00 65.31 102 ILE A C 1
ATOM 797 O O . ILE A 1 102 ? 5.367 -18.838 3.407 1.00 65.31 102 ILE A O 1
ATOM 801 N N . VAL A 1 103 ? 3.973 -19.117 1.660 1.00 58.88 103 VAL A N 1
ATOM 802 C CA . VAL A 1 103 ? 5.017 -19.338 0.659 1.00 58.88 103 VAL A CA 1
ATOM 803 C C . VAL A 1 103 ? 5.092 -18.076 -0.204 1.00 58.88 103 VAL A C 1
ATOM 805 O O . VAL A 1 103 ? 4.268 -17.915 -1.113 1.00 58.88 103 VAL A O 1
ATOM 808 N N . PRO A 1 104 ? 5.989 -17.119 0.100 1.00 58.75 104 PRO A N 1
ATOM 809 C CA . PRO A 1 104 ? 6.177 -15.957 -0.753 1.00 58.75 104 PRO A CA 1
ATOM 810 C C . PRO A 1 104 ? 6.668 -16.414 -2.130 1.00 58.75 104 PRO A C 1
ATOM 812 O O . PRO A 1 104 ? 7.556 -17.254 -2.251 1.00 58.75 104 PRO A O 1
ATOM 815 N N . ARG A 1 105 ? 6.098 -15.851 -3.195 1.00 53.03 105 ARG A N 1
ATOM 816 C CA . ARG A 1 105 ? 6.668 -15.989 -4.536 1.00 53.03 105 ARG A CA 1
ATOM 817 C C . ARG A 1 105 ? 7.796 -14.976 -4.652 1.00 53.03 105 ARG A C 1
ATOM 819 O O . ARG A 1 105 ? 7.540 -13.798 -4.895 1.00 53.03 105 ARG A O 1
ATOM 826 N N . VAL A 1 106 ? 9.020 -15.436 -4.442 1.00 56.25 106 VAL A N 1
ATOM 827 C CA . VAL A 1 106 ? 10.226 -14.621 -4.588 1.00 56.25 106 VAL A CA 1
ATOM 828 C C . VAL A 1 106 ? 10.778 -14.796 -6.000 1.00 56.25 106 VAL A C 1
ATOM 830 O O . VAL A 1 106 ? 10.909 -15.917 -6.486 1.00 56.25 106 VAL A O 1
ATOM 833 N N . ALA A 1 107 ? 11.067 -13.687 -6.672 1.00 51.38 107 ALA A N 1
ATOM 834 C CA . ALA A 1 107 ? 11.739 -13.654 -7.962 1.00 51.38 107 ALA A CA 1
ATOM 835 C C . ALA A 1 107 ? 12.819 -12.572 -7.928 1.00 51.38 107 ALA A C 1
ATOM 837 O O . ALA A 1 107 ? 12.572 -11.451 -7.486 1.00 51.38 107 ALA A O 1
ATOM 838 N N . VAL A 1 108 ? 14.014 -12.903 -8.402 1.00 55.62 108 VAL A N 1
ATOM 839 C CA . VAL A 1 108 ? 15.087 -11.926 -8.594 1.00 55.62 108 VAL A CA 1
ATOM 840 C C . VAL A 1 108 ? 15.111 -11.566 -10.074 1.00 55.62 108 VAL A C 1
ATOM 842 O O . VAL A 1 108 ? 15.219 -12.459 -10.914 1.00 55.62 108 VAL A O 1
ATOM 845 N N . GLU A 1 109 ? 14.959 -10.284 -10.409 1.00 52.22 109 GLU A N 1
ATOM 846 C CA . GLU A 1 109 ? 14.984 -9.827 -11.803 1.00 52.22 109 GLU A CA 1
ATOM 847 C C . GLU A 1 109 ? 16.198 -8.928 -12.059 1.00 52.22 109 GLU A C 1
ATOM 849 O O . GLU A 1 109 ? 16.405 -7.929 -11.369 1.00 52.22 109 GLU A O 1
ATOM 854 N N . ASP A 1 110 ? 16.960 -9.229 -13.113 1.00 50.34 110 ASP A N 1
ATOM 855 C CA . ASP A 1 110 ? 18.006 -8.341 -13.628 1.00 50.34 110 ASP A CA 1
ATOM 856 C C . ASP A 1 110 ? 17.362 -7.225 -14.465 1.00 50.34 110 ASP A C 1
ATOM 858 O O . ASP A 1 110 ? 17.217 -7.313 -15.686 1.00 50.34 110 ASP A O 1
ATOM 862 N N . LYS A 1 111 ? 16.897 -6.174 -13.784 1.00 46.91 111 LYS A N 1
ATOM 863 C CA . LYS A 1 111 ? 16.484 -4.919 -14.420 1.00 46.91 111 LYS A CA 1
ATOM 864 C C . LYS A 1 111 ? 17.609 -3.910 -14.234 1.00 46.91 111 LYS A C 1
ATOM 866 O O . LYS A 1 111 ? 17.739 -3.304 -13.175 1.00 46.91 111 LYS A O 1
ATOM 871 N N . CYS A 1 112 ? 18.439 -3.770 -15.264 1.00 45.41 112 CYS A N 1
ATOM 872 C CA . CYS A 1 112 ? 19.698 -3.024 -15.303 1.00 45.41 112 CYS A CA 1
ATOM 873 C C . CYS A 1 112 ? 19.595 -1.512 -14.974 1.00 45.41 112 CYS A C 1
ATOM 875 O O . CYS A 1 112 ? 19.800 -0.679 -15.855 1.00 45.41 112 CYS A O 1
ATOM 877 N N . LEU A 1 113 ? 19.311 -1.137 -13.723 1.00 48.00 113 LEU A N 1
ATOM 878 C CA . LEU A 1 113 ? 19.236 0.266 -13.281 1.00 48.00 113 LEU A CA 1
ATOM 879 C C . LEU A 1 113 ? 20.093 0.575 -12.034 1.00 48.00 113 LEU A C 1
ATOM 881 O O . LEU A 1 113 ? 20.244 1.745 -11.689 1.00 48.00 113 LEU A O 1
ATOM 885 N N . SER A 1 114 ? 20.685 -0.422 -11.358 1.00 49.25 114 SER A N 1
ATOM 886 C CA . SER A 1 114 ? 21.596 -0.267 -10.200 1.00 49.25 114 SER A CA 1
ATOM 887 C C . SER A 1 114 ? 22.440 -1.545 -9.981 1.00 49.25 114 SER A C 1
ATOM 889 O O . SER A 1 114 ? 22.108 -2.583 -10.552 1.00 49.25 114 SER A O 1
ATOM 891 N N . ASP A 1 115 ? 23.526 -1.486 -9.192 1.00 48.47 115 ASP A N 1
ATOM 892 C CA . ASP A 1 115 ? 24.369 -2.658 -8.856 1.00 48.47 115 ASP A CA 1
ATOM 893 C C . ASP A 1 115 ? 23.663 -3.768 -8.034 1.00 48.47 115 ASP A C 1
ATOM 895 O O . ASP A 1 115 ? 23.927 -4.945 -8.316 1.00 48.47 115 ASP A O 1
ATOM 899 N N . PRO A 1 116 ? 22.764 -3.473 -7.064 1.00 55.69 116 PRO A N 1
ATOM 900 C CA . PRO A 1 116 ? 21.889 -4.495 -6.489 1.00 55.69 116 PRO A CA 1
ATOM 901 C C . PRO A 1 116 ? 20.741 -4.833 -7.450 1.00 55.69 116 PRO A C 1
ATOM 903 O O . PRO A 1 116 ? 20.092 -3.937 -8.001 1.00 55.69 116 PRO A O 1
ATOM 906 N N . TYR A 1 117 ? 20.469 -6.126 -7.635 1.00 47.31 117 TYR A N 1
ATOM 907 C CA . TYR A 1 117 ? 19.298 -6.578 -8.380 1.00 47.31 117 TYR A CA 1
ATOM 908 C C . TYR A 1 117 ? 18.048 -6.426 -7.505 1.00 47.31 117 TYR A C 1
ATOM 910 O O . TYR A 1 117 ? 18.053 -6.853 -6.350 1.00 47.31 117 TYR A O 1
ATOM 918 N N . PRO A 1 118 ? 16.950 -5.846 -8.019 1.00 49.78 118 PRO A N 1
ATOM 919 C CA . PRO A 1 118 ? 15.705 -5.778 -7.266 1.00 49.78 118 PRO A CA 1
ATOM 920 C C . PRO A 1 118 ? 15.174 -7.189 -6.961 1.00 49.78 118 PRO A C 1
ATOM 922 O O . PRO A 1 118 ? 14.872 -7.972 -7.866 1.00 49.78 118 PRO A O 1
ATOM 925 N N . VAL A 1 119 ? 15.021 -7.498 -5.669 1.00 48.06 119 VAL A N 1
ATOM 926 C CA . VAL A 1 119 ? 14.348 -8.716 -5.197 1.00 48.06 119 VAL A CA 1
ATOM 927 C C . VAL A 1 119 ? 12.848 -8.450 -5.118 1.00 48.06 119 VAL A C 1
ATOM 929 O O . VAL A 1 119 ? 12.370 -7.695 -4.269 1.00 48.06 119 VAL A O 1
ATOM 932 N N . PHE A 1 120 ? 12.082 -9.083 -6.004 1.00 46.50 120 PHE A N 1
ATOM 933 C CA . PHE A 1 120 ? 10.627 -9.029 -5.987 1.00 46.50 120 PHE A CA 1
ATOM 934 C C . PHE A 1 120 ? 10.088 -10.127 -5.072 1.00 46.50 120 PHE A C 1
ATOM 936 O O . PHE A 1 120 ? 10.287 -11.315 -5.310 1.00 46.50 120 PHE A O 1
ATOM 943 N N . CYS A 1 121 ? 9.357 -9.733 -4.032 1.00 41.50 121 CYS A N 1
ATOM 944 C CA . CYS A 1 121 ? 8.611 -10.653 -3.181 1.00 41.50 121 CYS A CA 1
ATOM 945 C C . CYS A 1 121 ? 7.113 -10.408 -3.374 1.00 41.50 121 CYS A C 1
ATOM 947 O O . CYS A 1 121 ? 6.585 -9.358 -3.005 1.00 41.50 121 CYS A O 1
ATOM 949 N N . VAL A 1 122 ? 6.417 -11.375 -3.969 1.00 50.75 122 VAL A N 1
ATOM 950 C CA . VAL A 1 122 ? 4.959 -11.371 -4.096 1.00 50.75 122 VAL A CA 1
ATOM 951 C C . VAL A 1 122 ? 4.393 -12.294 -3.029 1.00 50.75 122 VAL A C 1
ATOM 953 O O . VAL A 1 122 ? 4.495 -13.514 -3.125 1.00 50.75 122 VAL A O 1
ATOM 956 N N . LEU A 1 123 ? 3.762 -11.715 -2.013 1.00 49.34 123 LEU A N 1
ATOM 957 C CA . LEU A 1 123 ? 3.073 -12.476 -0.974 1.00 49.34 123 LEU A CA 1
ATOM 958 C C . LEU A 1 123 ? 1.675 -12.864 -1.469 1.00 49.34 123 LEU A C 1
ATOM 960 O O . LEU A 1 123 ? 0.832 -11.979 -1.660 1.00 49.34 123 LEU A O 1
ATOM 964 N N . PRO A 1 124 ? 1.376 -14.162 -1.659 1.00 47.28 124 PRO A N 1
ATOM 965 C CA . PRO A 1 124 ? 0.026 -14.615 -1.948 1.00 47.28 124 PRO A CA 1
ATOM 966 C C . PRO A 1 124 ? -0.835 -14.533 -0.679 1.00 47.28 124 PRO A C 1
ATOM 968 O O . PRO A 1 124 ? -1.179 -15.539 -0.068 1.00 47.28 124 PRO A O 1
ATOM 971 N N . LEU A 1 125 ? -1.255 -13.322 -0.302 1.00 44.31 125 LEU A N 1
ATOM 972 C CA . LEU A 1 125 ? -2.203 -13.108 0.803 1.00 44.31 125 LEU A CA 1
ATOM 973 C C . LEU A 1 125 ? -3.579 -13.759 0.539 1.00 44.31 125 LEU A C 1
ATOM 975 O O . LEU A 1 125 ? -4.414 -13.831 1.436 1.00 44.31 125 LEU A O 1
ATOM 979 N N . HIS A 1 126 ? -3.815 -14.268 -0.677 1.00 43.38 126 HIS A N 1
ATOM 980 C CA . HIS A 1 126 ? -5.037 -14.975 -1.056 1.00 43.38 126 HIS A CA 1
ATOM 981 C C . HIS A 1 126 ? -5.215 -16.325 -0.337 1.00 43.38 126 HIS A C 1
ATOM 983 O O . HIS A 1 126 ? -6.351 -16.764 -0.183 1.00 43.38 126 HIS A O 1
ATOM 989 N N . CYS A 1 127 ? -4.139 -16.948 0.165 1.00 36.06 127 CYS A N 1
ATOM 990 C CA . CYS A 1 127 ? -4.226 -18.171 0.977 1.00 36.06 127 CYS A CA 1
ATOM 991 C C . CYS A 1 127 ? -4.703 -17.914 2.422 1.00 36.06 127 CYS A C 1
ATOM 993 O O . CYS A 1 127 ? -5.023 -18.857 3.138 1.00 36.06 127 CYS A O 1
ATOM 995 N N . LEU A 1 128 ? -4.786 -16.646 2.842 1.00 41.38 128 LEU A N 1
ATOM 996 C CA . LEU A 1 128 ? -5.229 -16.213 4.175 1.00 41.38 128 LEU A CA 1
ATOM 997 C C . LEU A 1 128 ? -6.618 -15.570 4.158 1.00 41.38 128 LEU A C 1
ATOM 999 O O . LEU A 1 128 ? -7.086 -15.059 5.177 1.00 41.38 128 LEU A O 1
ATOM 1003 N N . MET A 1 129 ? -7.284 -15.567 3.002 1.00 30.73 129 MET A N 1
ATOM 1004 C CA . MET A 1 129 ? -8.653 -15.090 2.916 1.00 30.73 129 MET A CA 1
ATOM 1005 C C . MET A 1 129 ? -9.583 -16.229 3.346 1.00 30.73 129 MET A C 1
ATOM 1007 O O . MET A 1 129 ? -9.661 -17.238 2.638 1.00 30.73 129 MET A O 1
ATOM 1011 N N . PRO A 1 130 ? -10.316 -16.111 4.472 1.00 31.39 130 PRO A N 1
ATOM 1012 C CA . PRO A 1 130 ? -11.450 -16.991 4.684 1.00 31.39 130 PRO A CA 1
ATOM 1013 C C . PRO A 1 130 ? -12.379 -16.835 3.479 1.00 31.39 130 PRO A C 1
ATOM 1015 O O . PRO A 1 130 ? -12.613 -15.716 3.009 1.00 31.39 130 PRO A O 1
ATOM 1018 N N . LYS A 1 131 ? -12.866 -17.971 2.963 1.00 32.16 131 LYS A N 1
ATOM 1019 C CA . LYS A 1 131 ? -13.922 -18.023 1.945 1.00 32.16 131 LYS A CA 1
ATOM 1020 C C . LYS A 1 131 ? -14.955 -16.945 2.264 1.00 32.16 131 LYS A C 1
ATOM 1022 O O . LYS A 1 131 ? -15.454 -16.916 3.385 1.00 32.16 131 LYS A O 1
ATOM 1027 N N . THR A 1 132 ? -15.189 -16.070 1.286 1.00 38.50 132 THR A N 1
ATOM 1028 C CA . THR A 1 132 ? -16.203 -15.012 1.213 1.00 38.50 132 THR A CA 1
ATOM 1029 C C . THR A 1 132 ? -17.057 -14.895 2.478 1.00 38.50 132 THR A C 1
ATOM 1031 O O . THR A 1 132 ? -18.128 -15.488 2.560 1.00 38.50 132 THR A O 1
ATOM 1034 N N . GLN A 1 133 ? -16.583 -14.148 3.480 1.00 35.78 133 GLN A N 1
ATOM 1035 C CA . GLN A 1 133 ? -17.478 -13.677 4.531 1.00 35.78 133 GLN A CA 1
ATOM 1036 C C . GLN A 1 133 ? -18.239 -12.476 3.983 1.00 35.78 133 GLN A C 1
ATOM 1038 O O . GLN A 1 133 ? -17.636 -11.515 3.494 1.00 35.78 133 GLN A O 1
ATOM 1043 N N . GLU A 1 134 ? -19.566 -12.555 4.044 1.00 39.53 134 GLU A N 1
ATOM 1044 C CA . GLU A 1 134 ? -20.440 -11.403 3.891 1.00 39.53 134 GLU A CA 1
ATOM 1045 C C . GLU A 1 134 ? -19.884 -10.223 4.692 1.00 39.53 134 GLU A C 1
ATOM 1047 O O . GLU A 1 134 ? -19.458 -10.348 5.841 1.00 39.53 134 GLU A O 1
ATOM 1052 N N . LYS A 1 135 ? -19.848 -9.072 4.024 1.00 37.47 135 LYS A N 1
ATOM 1053 C CA . LYS A 1 135 ? -19.410 -7.780 4.544 1.00 37.47 135 LYS A CA 1
ATOM 1054 C C . LYS A 1 135 ? -20.086 -7.549 5.904 1.00 37.47 135 LYS A C 1
ATOM 1056 O O . LYS A 1 135 ? -21.292 -7.327 5.941 1.00 37.47 135 LYS A O 1
ATOM 1061 N N . ALA A 1 136 ? -19.328 -7.611 7.002 1.00 39.16 136 ALA A N 1
ATOM 1062 C CA . ALA A 1 136 ? -19.858 -7.305 8.327 1.00 39.16 136 ALA A CA 1
ATOM 1063 C C . ALA A 1 136 ? -20.509 -5.914 8.288 1.00 39.16 136 ALA A C 1
ATOM 1065 O O . ALA A 1 136 ? -19.868 -4.929 7.905 1.00 39.16 136 ALA A O 1
ATOM 1066 N N . THR A 1 137 ? -21.798 -5.856 8.618 1.00 43.19 137 THR A N 1
ATOM 1067 C CA . THR A 1 137 ? -22.570 -4.616 8.694 1.00 43.19 137 THR A CA 1
ATOM 1068 C C . THR A 1 137 ? -21.873 -3.646 9.647 1.00 43.19 137 THR A C 1
ATOM 1070 O O . THR A 1 137 ? -21.530 -4.052 10.759 1.00 43.19 137 THR A O 1
ATOM 1073 N N . PRO A 1 138 ? -21.630 -2.385 9.243 1.00 54.19 138 PRO A N 1
ATOM 1074 C CA . PRO A 1 138 ? -21.033 -1.401 10.133 1.00 54.19 138 PRO A CA 1
ATOM 1075 C C . PRO A 1 138 ? -21.929 -1.227 11.363 1.00 54.19 138 PRO A C 1
ATOM 1077 O O . PRO A 1 138 ? -23.103 -0.886 11.234 1.00 54.19 138 PRO A O 1
ATOM 1080 N N . THR A 1 139 ? -21.381 -1.492 12.549 1.00 63.16 139 THR A N 1
ATOM 1081 C CA . THR A 1 139 ? -22.054 -1.272 13.831 1.00 63.16 139 THR A CA 1
ATOM 1082 C C . THR A 1 139 ? -22.174 0.232 14.049 1.00 63.16 139 THR A C 1
ATOM 1084 O O . THR A 1 139 ? -21.225 0.887 14.473 1.00 63.16 139 THR A O 1
ATOM 1087 N N . LEU A 1 140 ? -23.315 0.793 13.659 1.00 68.56 140 LEU A N 1
ATOM 1088 C CA . LEU A 1 140 ? -23.707 2.163 13.979 1.00 68.56 140 LEU A CA 1
ATOM 1089 C C . LEU A 1 140 ? -24.299 2.202 15.398 1.00 68.56 140 LEU A C 1
ATOM 1091 O O . LEU A 1 140 ? -24.723 1.154 15.896 1.00 68.56 140 LEU A O 1
ATOM 1095 N N . PRO A 1 141 ? -24.3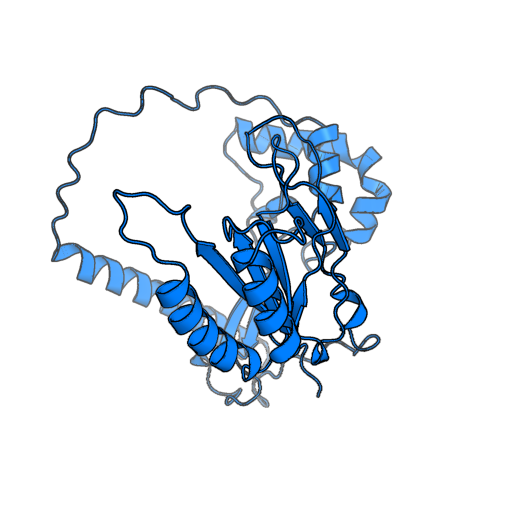44 3.374 16.061 1.00 71.69 141 PRO A N 1
ATOM 1096 C CA . PRO A 1 141 ? -25.075 3.506 17.313 1.00 71.69 141 PRO A CA 1
ATOM 1097 C C . PRO A 1 141 ? -26.530 3.047 17.111 1.00 71.69 141 PRO A C 1
ATOM 1099 O O . PRO A 1 141 ? -27.192 3.560 16.202 1.00 71.69 141 PRO A O 1
ATOM 1102 N N . PRO A 1 142 ? -27.028 2.087 17.906 1.00 63.50 142 PRO A N 1
ATOM 1103 C CA . PRO A 1 142 ? -28.439 1.728 17.874 1.00 63.50 142 PRO A CA 1
ATOM 1104 C C . PRO A 1 142 ? -29.291 2.918 18.355 1.00 63.50 142 PRO A C 1
ATOM 1106 O O . PRO A 1 142 ? -28.835 3.715 19.172 1.00 63.50 142 PRO A O 1
ATOM 1109 N N . ASP A 1 143 ? -30.514 3.034 17.830 1.00 59.94 143 ASP A N 1
ATOM 1110 C CA . ASP A 1 143 ? -31.561 3.988 18.250 1.00 59.94 143 ASP A CA 1
ATOM 1111 C C . ASP A 1 143 ? -31.443 5.474 17.853 1.00 59.94 143 ASP A C 1
ATOM 1113 O O . ASP A 1 143 ? -32.144 6.313 18.418 1.00 59.94 143 ASP A O 1
ATOM 1117 N N . LYS A 1 144 ? -30.650 5.839 16.836 1.00 57.41 144 LYS A N 1
ATOM 1118 C CA . LYS A 1 144 ? -30.689 7.207 16.273 1.00 57.41 144 LYS A CA 1
ATOM 1119 C C . LYS A 1 144 ? -31.257 7.248 14.856 1.00 57.41 144 LYS A C 1
ATOM 1121 O O . LYS A 1 144 ? -30.926 6.400 14.028 1.00 57.41 144 LYS A O 1
ATOM 1126 N N . ASP A 1 145 ? -32.076 8.265 14.572 1.00 65.75 145 ASP A N 1
ATOM 1127 C CA . ASP A 1 145 ? -32.555 8.541 13.215 1.00 65.75 145 ASP A CA 1
ATOM 1128 C C . ASP A 1 145 ? -31.351 8.781 12.284 1.00 65.75 145 ASP A C 1
ATOM 1130 O O . ASP A 1 145 ? -30.372 9.450 12.637 1.00 65.75 145 ASP A O 1
ATOM 1134 N N . SER A 1 146 ? -31.395 8.193 11.088 1.00 71.88 146 SER A N 1
ATOM 1135 C CA . SER A 1 146 ? -30.242 8.095 10.189 1.00 71.88 146 SER A CA 1
ATOM 1136 C C . SER A 1 146 ? -29.726 9.468 9.752 1.00 71.88 146 SER A C 1
ATOM 1138 O O . SER A 1 146 ? -28.522 9.622 9.545 1.00 71.88 146 SER A O 1
ATOM 1140 N N . LYS A 1 147 ? -30.603 10.472 9.632 1.00 78.56 147 LYS A N 1
ATOM 1141 C CA . LYS A 1 147 ? -30.221 11.829 9.203 1.00 78.56 147 LYS A CA 1
ATOM 1142 C C . LYS A 1 147 ? -29.496 12.608 10.294 1.00 78.56 147 LYS A C 1
ATOM 1144 O O . LYS A 1 147 ? -28.455 13.204 10.014 1.00 78.56 147 LYS A O 1
ATOM 1149 N N . ASP A 1 148 ? -30.011 12.561 11.518 1.00 80.50 148 ASP A N 1
ATOM 1150 C CA . ASP A 1 148 ? -29.413 13.256 12.659 1.00 80.50 148 ASP A CA 1
ATOM 1151 C C . ASP A 1 148 ? -28.043 12.665 12.981 1.00 80.50 148 ASP A C 1
ATOM 1153 O O . ASP A 1 148 ? -27.071 13.393 13.176 1.00 80.50 148 ASP A O 1
ATOM 1157 N N . LEU A 1 149 ? -27.924 11.338 12.897 1.00 82.19 149 LEU A N 1
ATOM 1158 C CA . LEU A 1 149 ? -26.653 10.648 13.070 1.00 82.19 149 LEU A CA 1
ATOM 1159 C C . LEU A 1 149 ? -25.608 11.054 12.014 1.00 82.19 149 LEU A C 1
ATOM 1161 O O . LEU A 1 149 ? -24.441 11.277 12.341 1.00 82.19 149 LEU A O 1
ATOM 1165 N N . VAL A 1 150 ? -26.007 11.167 10.741 1.00 82.38 150 VAL A N 1
ATOM 1166 C CA . VAL A 1 150 ? -25.113 11.627 9.662 1.00 82.38 150 VAL A CA 1
ATOM 1167 C C . VAL A 1 150 ? -24.656 13.062 9.912 1.00 82.38 150 VAL A C 1
ATOM 1169 O O . VAL A 1 150 ? -23.474 13.370 9.735 1.00 82.38 150 VAL A O 1
ATOM 1172 N N . HIS A 1 151 ? -25.568 13.928 10.354 1.00 86.75 151 HIS A N 1
ATOM 1173 C CA . HIS A 1 151 ? -25.240 15.306 10.691 1.00 86.75 151 HIS A CA 1
ATOM 1174 C C . HIS A 1 151 ? -24.256 15.385 11.868 1.00 86.75 151 HIS A C 1
ATOM 1176 O O . HIS A 1 151 ? -23.241 16.077 11.766 1.00 86.75 151 HIS A O 1
ATOM 1182 N N . GLU A 1 152 ? -24.484 14.616 12.937 1.00 87.75 152 GLU A N 1
ATOM 1183 C CA . GLU A 1 152 ? -23.578 14.525 14.090 1.00 87.75 152 GLU A CA 1
ATOM 1184 C C . GLU A 1 152 ? -22.165 14.081 13.677 1.00 87.75 152 GLU A C 1
ATOM 1186 O O . GLU A 1 152 ? -21.180 14.725 14.049 1.00 87.75 152 GLU A O 1
ATOM 1191 N N . PHE A 1 153 ? -22.042 13.021 12.868 1.00 87.69 153 PHE A N 1
ATOM 1192 C CA . PHE A 1 153 ? -20.739 12.561 12.370 1.00 87.69 153 PHE A CA 1
ATOM 1193 C C . PHE A 1 153 ? -20.049 13.603 11.487 1.00 87.69 153 PHE A C 1
ATOM 1195 O O . PHE A 1 153 ? -18.839 13.810 11.618 1.00 87.69 153 PHE A O 1
ATOM 1202 N N . SER A 1 154 ? -20.802 14.262 10.602 1.00 87.75 154 SER A N 1
ATOM 1203 C CA . SER A 1 154 ? -20.277 15.308 9.721 1.00 87.75 154 SER A CA 1
ATOM 1204 C C . SER A 1 154 ? -19.676 16.454 10.534 1.00 87.75 154 SER A C 1
ATOM 1206 O O . SER A 1 154 ? -18.498 16.781 10.370 1.00 87.75 154 SER A O 1
ATOM 1208 N N . THR A 1 155 ? -20.452 17.013 11.464 1.00 90.38 155 THR A N 1
ATOM 1209 C CA . THR A 1 155 ? -20.013 18.108 12.337 1.00 90.38 155 THR A CA 1
ATOM 1210 C C . THR A 1 155 ? -18.821 17.682 13.189 1.00 90.38 155 THR A C 1
ATOM 1212 O O . THR A 1 155 ? -17.801 18.371 13.217 1.00 90.38 155 THR A O 1
ATOM 1215 N N . PHE A 1 156 ? -18.872 16.492 13.796 1.00 90.44 156 PHE A N 1
ATOM 1216 C CA . PHE A 1 156 ? -17.777 15.982 14.620 1.00 90.44 156 PHE A CA 1
ATOM 1217 C C . PHE A 1 156 ? -16.447 15.877 13.856 1.00 90.44 156 PHE A C 1
ATOM 1219 O O . PHE A 1 156 ? -15.402 16.293 14.373 1.00 90.44 156 PHE A O 1
ATOM 1226 N N . PHE A 1 157 ? -16.453 15.324 12.637 1.00 88.25 157 PHE A N 1
ATOM 1227 C CA . PHE A 1 157 ? -15.229 15.181 11.844 1.00 88.25 157 PHE A CA 1
ATOM 1228 C C . PHE A 1 157 ? -14.688 16.527 11.357 1.00 88.25 157 PHE A C 1
ATOM 1230 O O . PHE A 1 157 ? -13.472 16.733 11.421 1.00 88.25 157 PHE A O 1
ATOM 1237 N N . ILE A 1 158 ? -15.559 17.448 10.933 1.00 88.25 158 ILE A N 1
ATOM 1238 C CA . ILE A 1 158 ? -15.167 18.807 10.529 1.00 88.25 158 ILE A CA 1
ATOM 1239 C C . ILE A 1 158 ? -14.519 19.538 11.708 1.00 88.25 158 ILE A C 1
ATOM 1241 O O . ILE A 1 158 ? -13.383 20.003 11.600 1.00 88.25 158 ILE A O 1
ATOM 1245 N N . ASP A 1 159 ? -15.181 19.557 12.864 1.00 90.50 159 ASP A N 1
ATOM 1246 C CA . ASP A 1 159 ? -14.691 20.247 14.057 1.00 90.50 159 ASP A CA 1
ATOM 1247 C C . ASP A 1 159 ? -13.360 19.685 14.543 1.00 90.50 159 ASP A C 1
ATOM 1249 O O . ASP A 1 159 ? -12.469 20.424 14.969 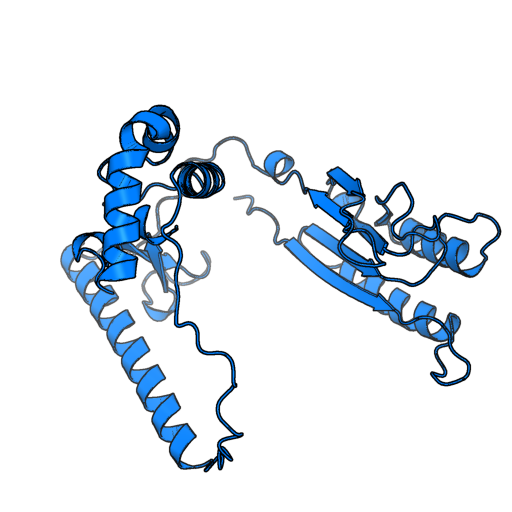1.00 90.50 159 ASP A O 1
ATOM 1253 N N . LYS A 1 160 ? -13.192 18.362 14.467 1.00 86.56 160 LYS A N 1
ATOM 1254 C CA . LYS A 1 160 ? -11.929 17.716 14.821 1.00 86.56 160 LYS A CA 1
ATOM 1255 C C . LYS A 1 160 ? -10.784 18.204 13.931 1.00 86.56 160 LYS A C 1
ATOM 1257 O O . LYS A 1 160 ? -9.712 18.493 14.459 1.00 86.56 160 LYS A O 1
ATOM 1262 N N . ILE A 1 161 ? -10.997 18.318 12.619 1.00 85.62 161 ILE A N 1
ATOM 1263 C CA . ILE A 1 161 ? -9.988 18.841 11.682 1.00 85.62 161 ILE A CA 1
ATOM 1264 C C . ILE A 1 161 ? -9.681 20.307 11.998 1.00 85.62 161 ILE A C 1
ATOM 1266 O O . ILE A 1 161 ? -8.510 20.684 12.054 1.00 85.62 161 ILE A O 1
ATOM 1270 N N . THR A 1 162 ? -10.707 21.118 12.257 1.00 89.00 162 THR A N 1
ATOM 1271 C CA . THR A 1 162 ? -10.551 22.531 12.629 1.00 89.00 162 THR A CA 1
ATOM 1272 C C . THR A 1 162 ? -9.709 22.688 13.895 1.00 89.00 162 THR A C 1
ATOM 1274 O O . THR A 1 162 ? -8.756 23.468 13.902 1.00 89.00 162 THR A O 1
ATOM 1277 N N . ARG A 1 163 ? -9.976 21.889 14.937 1.00 87.25 163 ARG A N 1
ATOM 1278 C CA . ARG A 1 163 ? -9.182 21.877 16.179 1.00 87.25 163 ARG A CA 1
ATOM 1279 C C . ARG A 1 163 ? -7.725 21.480 15.942 1.00 87.25 163 ARG A C 1
ATOM 1281 O O . ARG A 1 163 ? -6.831 22.143 16.459 1.00 87.25 163 ARG A O 1
ATOM 1288 N N . ILE A 1 164 ? -7.475 20.441 15.139 1.00 84.94 164 ILE A N 1
ATOM 1289 C CA . ILE A 1 164 ? -6.107 20.006 14.802 1.00 84.94 164 ILE A CA 1
ATOM 1290 C C . ILE A 1 164 ? -5.351 21.125 14.076 1.00 84.94 164 ILE A C 1
ATOM 1292 O O . ILE A 1 164 ? -4.227 21.450 14.453 1.00 84.94 164 ILE A O 1
ATOM 1296 N N . ARG A 1 165 ? -5.974 21.763 13.076 1.00 88.25 165 ARG A N 1
ATOM 1297 C CA . ARG A 1 165 ? -5.369 22.889 12.344 1.00 88.25 165 ARG A CA 1
ATOM 1298 C C . ARG A 1 165 ? -5.046 24.063 13.269 1.00 88.25 165 ARG A C 1
ATOM 1300 O O . ARG A 1 165 ? -3.958 24.621 13.171 1.00 88.25 165 ARG A O 1
ATOM 1307 N N . ALA A 1 166 ? -5.952 24.405 14.185 1.00 88.12 166 ALA A N 1
ATOM 1308 C CA . ALA A 1 166 ? -5.721 25.460 15.169 1.00 88.12 166 ALA A CA 1
ATOM 1309 C C . ALA A 1 166 ? -4.543 25.136 16.110 1.00 88.12 166 ALA A C 1
ATOM 1311 O O . ALA A 1 166 ? -3.715 26.012 16.359 1.00 88.12 166 ALA A O 1
ATOM 1312 N N . SER A 1 167 ? -4.423 23.883 16.571 1.00 84.62 167 SER A N 1
ATOM 1313 C CA . SER A 1 167 ? -3.306 23.431 17.420 1.00 84.62 167 SER A CA 1
ATOM 1314 C C . SER A 1 167 ? -1.959 23.576 16.712 1.00 84.62 167 SER A C 1
ATOM 1316 O O . SER A 1 167 ? -1.031 24.156 17.267 1.00 84.62 167 SER A O 1
ATOM 1318 N N . ILE A 1 168 ? -1.877 23.142 15.449 1.00 83.50 168 ILE A N 1
ATOM 1319 C CA . ILE A 1 168 ? -0.648 23.225 14.642 1.00 83.50 168 ILE A CA 1
ATOM 1320 C C . ILE A 1 168 ? -0.198 24.684 14.468 1.00 83.50 168 ILE A C 1
ATOM 1322 O O . ILE A 1 168 ? 0.984 24.993 14.603 1.00 83.50 168 ILE A O 1
ATOM 1326 N N . VAL A 1 169 ? -1.131 25.604 14.202 1.00 82.44 169 VAL A N 1
ATOM 1327 C CA . VAL A 1 169 ? -0.817 27.037 14.043 1.00 82.44 169 VAL A CA 1
ATOM 1328 C C . VAL A 1 169 ? -0.393 27.675 15.369 1.00 82.44 169 VAL A C 1
ATOM 1330 O O . VAL A 1 169 ? 0.493 28.530 15.382 1.00 82.44 169 VAL A O 1
ATOM 1333 N N . SER A 1 170 ? -1.001 27.265 16.484 1.00 75.50 170 SER A N 1
ATOM 1334 C CA . SER A 1 170 ? -0.632 27.741 17.820 1.00 75.50 170 SER A CA 1
ATOM 1335 C C . SER A 1 170 ? 0.779 27.293 18.212 1.00 75.50 170 SER A C 1
ATOM 1337 O O . SER A 1 170 ? 1.557 28.100 18.714 1.00 75.50 170 SER A O 1
ATOM 1339 N N . GLU A 1 171 ? 1.139 26.038 17.937 1.00 68.06 171 GLU A N 1
ATOM 1340 C CA . GLU A 1 171 ? 2.470 25.481 18.224 1.00 68.06 171 GLU A CA 1
ATOM 1341 C C . GLU A 1 171 ? 3.559 26.030 17.282 1.00 68.06 171 GLU A C 1
ATOM 1343 O O . GLU A 1 171 ? 4.700 26.242 17.698 1.00 68.06 171 GLU A O 1
ATOM 1348 N N . GLY A 1 172 ? 3.208 26.337 16.028 1.00 60.16 172 GLY A N 1
ATOM 1349 C CA . GLY A 1 172 ? 4.119 26.908 15.030 1.00 60.16 172 GLY A CA 1
ATOM 1350 C C . GLY A 1 172 ? 4.555 28.355 15.299 1.00 60.16 172 GLY A C 1
ATOM 1351 O O . GLY A 1 172 ? 5.595 28.775 14.797 1.00 60.16 172 GLY A O 1
ATOM 1352 N N . LYS A 1 173 ? 3.827 29.124 16.123 1.00 58.09 173 LYS A N 1
ATOM 1353 C CA . LYS A 1 173 ? 4.212 30.507 16.479 1.00 58.09 173 LYS A CA 1
ATOM 1354 C C . LYS A 1 173 ? 5.384 30.592 17.465 1.00 58.09 173 LYS A C 1
ATOM 1356 O O . LYS A 1 173 ? 6.013 31.642 17.550 1.00 58.09 173 LYS A O 1
ATOM 1361 N N . SER A 1 174 ? 5.704 29.513 18.183 1.00 55.94 174 SER A N 1
ATOM 1362 C CA . SER A 1 174 ? 6.781 29.500 19.190 1.00 55.94 174 SER A CA 1
ATOM 1363 C C . SER A 1 174 ? 8.123 28.972 18.672 1.00 55.94 174 SER A C 1
ATOM 1365 O O . SER A 1 174 ? 9.133 29.107 19.360 1.00 55.94 174 SER A O 1
ATOM 1367 N N . LYS A 1 175 ? 8.177 28.412 17.457 1.00 53.59 175 LYS A N 1
ATOM 1368 C CA . LYS A 1 175 ? 9.425 27.994 16.802 1.00 53.59 175 LYS A CA 1
ATOM 1369 C C . LYS A 1 175 ? 9.571 28.740 15.481 1.00 53.59 175 LYS A C 1
ATOM 1371 O O . LYS A 1 175 ? 9.128 28.263 14.443 1.00 53.59 175 LYS A O 1
ATOM 1376 N N . SER A 1 176 ? 10.211 29.909 15.525 1.00 50.56 176 SER A N 1
ATOM 1377 C CA . SER A 1 176 ? 10.721 30.564 14.318 1.00 50.56 176 SER A CA 1
ATOM 1378 C C . SER A 1 176 ? 11.799 29.667 13.708 1.00 50.56 176 SER A C 1
ATOM 1380 O O . SER A 1 176 ? 12.971 29.729 14.077 1.00 50.56 176 SER A O 1
ATOM 1382 N N . PHE A 1 177 ? 11.395 28.757 12.826 1.00 51.81 177 PHE A N 1
ATOM 1383 C CA . PHE A 1 177 ? 12.328 28.067 11.955 1.00 51.81 177 PHE A CA 1
ATOM 1384 C C . PHE A 1 177 ? 12.647 29.045 10.828 1.00 51.81 177 PHE A C 1
ATOM 1386 O O . PHE A 1 177 ? 11.838 29.248 9.923 1.00 51.81 177 PHE A O 1
ATOM 1393 N N . SER A 1 178 ? 13.798 29.710 10.924 1.00 54.19 178 SER A N 1
ATOM 1394 C CA . SER A 1 178 ? 14.327 30.510 9.824 1.00 54.19 178 SER A CA 1
ATOM 1395 C C . SER A 1 178 ? 14.657 29.556 8.678 1.00 54.19 178 SER A C 1
ATOM 1397 O O . SER A 1 178 ? 15.729 28.950 8.640 1.00 54.19 178 SER A O 1
ATOM 1399 N N . LEU A 1 179 ? 13.695 29.366 7.774 1.00 50.59 179 LEU A N 1
ATOM 1400 C CA . LEU A 1 179 ? 13.932 28.756 6.476 1.00 50.59 179 LEU A CA 1
ATOM 1401 C C . LEU A 1 179 ? 14.845 29.721 5.724 1.00 50.59 179 LEU A C 1
ATOM 1403 O O . LEU A 1 179 ? 14.391 30.672 5.091 1.00 50.59 179 LEU A O 1
ATOM 1407 N N . THR A 1 180 ? 16.152 29.497 5.824 1.00 54.72 180 THR A N 1
ATOM 1408 C CA . THR A 1 180 ? 17.086 30.038 4.844 1.00 54.72 180 THR A CA 1
ATOM 1409 C C . THR A 1 180 ? 16.653 29.443 3.515 1.00 54.72 180 THR A C 1
ATOM 1411 O O . THR A 1 180 ? 16.835 28.252 3.274 1.00 54.72 180 THR A O 1
ATOM 1414 N N . VAL A 1 181 ? 15.978 30.258 2.700 1.00 55.03 181 VAL A N 1
ATOM 1415 C CA . VAL A 1 181 ? 15.567 29.905 1.344 1.00 55.03 181 VAL A CA 1
ATOM 1416 C C . VAL A 1 181 ? 16.851 29.592 0.592 1.00 55.03 181 VAL A C 1
ATOM 1418 O O . VAL A 1 181 ? 17.563 30.488 0.138 1.00 55.03 181 VAL A O 1
ATOM 1421 N N . GLN A 1 182 ? 17.204 28.309 0.540 1.00 63.38 182 GLN A N 1
ATOM 1422 C CA . GLN A 1 182 ? 18.237 27.846 -0.362 1.00 63.38 182 GLN A CA 1
ATOM 1423 C C . GLN A 1 182 ? 17.800 28.255 -1.768 1.00 63.38 182 GLN A C 1
ATOM 1425 O O . GLN A 1 182 ? 16.608 28.227 -2.085 1.00 63.38 182 GLN A O 1
ATOM 1430 N N . LYS A 1 183 ? 18.776 28.705 -2.565 1.00 64.12 183 LYS A N 1
ATOM 1431 C CA . LYS A 1 183 ? 18.620 29.091 -3.970 1.00 64.12 183 LYS A CA 1
ATOM 1432 C C . LYS A 1 183 ? 17.572 28.184 -4.639 1.00 64.12 183 LYS A C 1
ATOM 1434 O O . LYS A 1 183 ? 17.704 26.967 -4.492 1.00 64.12 183 LYS A O 1
ATOM 1439 N N . PRO A 1 184 ? 16.549 28.743 -5.317 1.00 62.53 184 PRO A N 1
ATOM 1440 C CA . PRO A 1 184 ? 15.475 27.941 -5.888 1.00 62.53 184 PRO A CA 1
ATOM 1441 C C . PRO A 1 184 ? 16.078 26.812 -6.732 1.00 62.53 184 PRO A C 1
ATOM 1443 O O . PRO A 1 184 ? 17.074 27.058 -7.428 1.00 62.53 184 PRO A O 1
ATOM 1446 N N . PRO A 1 185 ? 15.542 25.582 -6.633 1.00 62.50 185 PRO A N 1
ATOM 1447 C CA . PRO A 1 185 ? 16.010 24.478 -7.458 1.00 62.50 185 PRO A CA 1
ATOM 1448 C C . PRO A 1 185 ? 16.019 24.927 -8.923 1.00 62.50 185 PRO A C 1
ATOM 1450 O O . PRO A 1 185 ? 15.076 25.556 -9.394 1.00 62.50 185 PRO A O 1
ATOM 1453 N N . SER A 1 186 ? 17.116 24.661 -9.637 1.00 65.69 186 SER A N 1
ATOM 1454 C CA . SER A 1 186 ? 17.291 25.088 -11.034 1.00 65.69 186 SER A CA 1
ATOM 1455 C C . SER A 1 186 ? 16.417 24.313 -12.020 1.00 65.69 186 SER A C 1
ATOM 1457 O O . SER A 1 186 ? 16.463 24.579 -13.216 1.00 65.69 186 SER A O 1
ATOM 1459 N N . CYS A 1 187 ? 15.682 23.316 -11.537 1.00 59.12 187 CYS A N 1
ATOM 1460 C CA . CYS A 1 187 ? 14.732 22.533 -12.299 1.00 59.12 187 CYS A CA 1
ATOM 1461 C C . CYS A 1 187 ? 13.322 23.017 -11.965 1.00 59.12 187 CYS A C 1
ATOM 1463 O O . CYS A 1 187 ? 12.854 22.888 -10.834 1.00 59.12 187 CYS A O 1
ATOM 1465 N N . ALA A 1 188 ? 12.657 23.579 -12.963 1.00 64.50 188 ALA A N 1
ATOM 1466 C CA . ALA A 1 188 ? 11.251 23.910 -12.894 1.00 64.50 188 ALA A CA 1
ATOM 1467 C C . ALA A 1 188 ? 10.479 22.892 -13.754 1.00 64.50 188 ALA A C 1
ATOM 1469 O O . ALA A 1 188 ? 10.964 22.426 -14.789 1.00 64.50 188 ALA A O 1
ATOM 1470 N N . LEU A 1 189 ? 9.334 22.430 -13.245 1.00 58.91 189 LEU A N 1
ATOM 1471 C CA . LEU A 1 189 ? 8.472 21.455 -13.920 1.00 58.91 189 LEU A CA 1
ATOM 1472 C C . LEU A 1 189 ? 7.626 22.190 -14.964 1.00 58.91 189 LEU A C 1
ATOM 1474 O O . LEU A 1 189 ? 6.415 22.326 -14.817 1.00 58.91 189 LEU A O 1
ATOM 1478 N N . ASP A 1 190 ? 8.298 22.714 -15.984 1.00 65.06 190 ASP A N 1
ATOM 1479 C CA . ASP A 1 190 ? 7.710 23.677 -16.922 1.00 65.06 190 ASP A CA 1
ATOM 1480 C C . ASP A 1 190 ? 6.983 23.000 -18.086 1.00 65.06 190 ASP A C 1
ATOM 1482 O O . ASP A 1 190 ? 6.240 23.647 -18.823 1.00 65.06 190 ASP A O 1
ATOM 1486 N N . MET A 1 191 ? 7.200 21.695 -18.270 1.00 66.50 191 MET A N 1
ATOM 1487 C CA . MET A 1 191 ? 6.672 20.936 -19.396 1.00 66.50 191 MET A CA 1
ATOM 1488 C C . MET A 1 191 ? 6.112 19.594 -18.935 1.00 66.50 191 MET A C 1
ATOM 1490 O O . MET A 1 191 ? 6.819 18.781 -18.343 1.00 66.50 191 MET A O 1
ATOM 1494 N N . TRP A 1 192 ? 4.837 19.377 -19.245 1.00 73.06 192 TRP A N 1
ATOM 1495 C CA . TRP A 1 192 ? 4.139 18.113 -19.062 1.00 73.06 192 TRP A CA 1
ATOM 1496 C C . TRP A 1 192 ? 3.805 17.534 -20.430 1.00 73.06 192 TRP A C 1
ATOM 1498 O O . TRP A 1 192 ? 3.243 18.227 -21.280 1.00 73.06 192 TRP A O 1
ATOM 1508 N N . GLU A 1 193 ? 4.143 16.266 -20.642 1.00 82.31 193 GLU A N 1
ATOM 1509 C CA . GLU A 1 193 ? 3.647 15.524 -21.796 1.00 82.31 193 GLU A CA 1
ATOM 1510 C C . GLU A 1 193 ? 2.220 15.032 -21.505 1.00 82.31 193 GLU A C 1
ATOM 1512 O O . GLU A 1 193 ? 1.940 14.610 -20.378 1.00 82.31 193 GLU A O 1
ATOM 1517 N N . PRO A 1 194 ? 1.295 15.091 -22.481 1.00 86.94 194 PRO A N 1
ATOM 1518 C CA . PRO A 1 194 ? -0.036 14.527 -22.311 1.00 86.94 194 PRO A CA 1
ATOM 1519 C C . PRO A 1 194 ? 0.033 13.029 -21.998 1.00 86.94 194 PRO A C 1
ATOM 1521 O O . PRO A 1 194 ? 0.750 12.276 -22.657 1.00 86.94 194 PRO A O 1
ATOM 1524 N N . ALA A 1 195 ? -0.776 12.588 -21.039 1.00 89.56 195 ALA A N 1
ATOM 1525 C CA . ALA A 1 195 ? -0.931 11.184 -20.698 1.00 89.56 195 ALA A CA 1
ATOM 1526 C C . ALA A 1 195 ? -1.453 10.397 -21.908 1.00 89.56 195 ALA A C 1
ATOM 1528 O O . ALA A 1 195 ? -2.484 10.738 -22.509 1.00 89.56 195 ALA A O 1
ATOM 1529 N N . THR A 1 196 ? -0.747 9.320 -22.246 1.00 92.75 196 THR A N 1
ATOM 1530 C CA . THR A 1 196 ? -1.101 8.449 -23.375 1.00 92.75 196 THR A CA 1
ATOM 1531 C C . THR A 1 196 ? -2.200 7.461 -22.995 1.00 92.75 196 THR A C 1
ATOM 1533 O O . THR A 1 196 ? -2.357 7.084 -21.832 1.00 92.75 196 THR A O 1
ATOM 1536 N N . GLU A 1 197 ? -2.964 6.981 -23.976 1.00 93.69 197 GLU A N 1
ATOM 1537 C CA . GLU A 1 197 ? -4.001 5.975 -23.720 1.00 93.69 197 GLU A CA 1
ATOM 1538 C C . GLU A 1 197 ? -3.426 4.668 -23.152 1.00 93.69 197 GLU A C 1
ATOM 1540 O O . GLU A 1 197 ? -4.031 4.070 -22.263 1.00 93.69 197 GLU A O 1
ATOM 1545 N N . ASP A 1 198 ? -2.243 4.241 -23.600 1.00 93.00 198 ASP A N 1
ATOM 1546 C CA . ASP A 1 198 ? -1.582 3.037 -23.085 1.00 93.00 198 ASP A CA 1
ATOM 1547 C C . ASP A 1 198 ? -1.125 3.200 -21.634 1.00 93.00 198 ASP A C 1
ATOM 1549 O O . ASP A 1 198 ? -1.248 2.277 -20.823 1.00 93.00 198 ASP A O 1
ATOM 1553 N N . GLU A 1 199 ? -0.621 4.380 -21.278 1.00 92.50 199 GLU A N 1
ATOM 1554 C CA . GLU A 1 199 ? -0.290 4.715 -19.899 1.00 92.50 199 GLU A CA 1
ATOM 1555 C C . GLU A 1 199 ? -1.532 4.679 -19.010 1.00 92.50 199 GLU A C 1
ATOM 1557 O O . GLU A 1 199 ? -1.551 3.949 -18.015 1.00 92.50 199 GLU A O 1
ATOM 1562 N N . LEU A 1 200 ? -2.603 5.356 -19.423 1.00 91.19 200 LEU A N 1
ATOM 1563 C CA . LEU A 1 200 ? -3.869 5.369 -18.693 1.00 91.19 200 LEU A CA 1
ATOM 1564 C C . LEU A 1 200 ? -4.472 3.970 -18.578 1.00 91.19 200 LEU A C 1
ATOM 1566 O O . LEU A 1 200 ? -4.936 3.581 -17.507 1.00 91.19 200 LEU A O 1
ATOM 1570 N N . LYS A 1 201 ? -4.406 3.160 -19.636 1.00 92.19 201 LYS A N 1
ATOM 1571 C CA . LYS A 1 201 ? -4.851 1.763 -19.611 1.00 92.19 201 LYS A CA 1
ATOM 1572 C C . LYS A 1 201 ? -4.072 0.953 -18.583 1.00 92.19 201 LYS A C 1
ATOM 1574 O O . LYS A 1 201 ? -4.684 0.218 -17.807 1.00 92.19 201 LYS A O 1
ATOM 1579 N N . ARG A 1 202 ? -2.740 1.073 -18.549 1.00 92.44 202 ARG A N 1
ATOM 1580 C CA . ARG A 1 202 ? -1.899 0.372 -17.562 1.00 92.44 202 ARG A CA 1
ATOM 1581 C C . ARG A 1 202 ? -2.248 0.795 -16.140 1.00 92.44 202 ARG A C 1
ATOM 1583 O O . ARG A 1 202 ? -2.440 -0.073 -15.285 1.00 92.44 202 ARG A O 1
ATOM 1590 N N . ILE A 1 203 ? -2.397 2.096 -15.903 1.00 89.12 203 ILE A N 1
ATOM 1591 C CA . ILE A 1 203 ? -2.775 2.647 -14.599 1.00 89.12 203 ILE A CA 1
ATOM 1592 C C . ILE A 1 203 ? -4.142 2.089 -14.171 1.00 89.12 203 ILE A C 1
ATOM 1594 O O . ILE A 1 203 ? -4.226 1.406 -13.150 1.00 89.12 203 ILE A O 1
ATOM 1598 N N . ILE A 1 204 ? -5.179 2.227 -15.005 1.00 87.81 204 ILE A N 1
ATOM 1599 C CA . ILE A 1 204 ? -6.536 1.730 -14.718 1.00 87.81 204 ILE A CA 1
ATOM 1600 C C . ILE A 1 204 ? -6.541 0.229 -14.418 1.00 87.81 204 ILE A C 1
ATOM 1602 O O . ILE A 1 204 ? -7.173 -0.221 -13.457 1.00 87.81 204 ILE A O 1
ATOM 1606 N N . MET A 1 205 ? -5.834 -0.567 -15.222 1.00 87.12 205 MET A N 1
ATOM 1607 C CA . MET A 1 205 ? -5.805 -2.022 -15.066 1.00 87.12 205 MET A CA 1
ATOM 1608 C C . MET A 1 205 ? -5.063 -2.462 -13.800 1.00 87.12 205 MET A C 1
ATOM 1610 O O . MET A 1 205 ? -5.507 -3.418 -13.156 1.00 87.12 205 MET A O 1
ATOM 1614 N N . SER A 1 206 ? -4.002 -1.751 -13.410 1.00 87.00 206 SER A N 1
ATOM 1615 C CA . SER A 1 206 ? -3.198 -2.050 -12.215 1.00 87.00 206 SER A CA 1
ATOM 1616 C C . SER A 1 206 ? -3.854 -1.634 -10.894 1.00 87.00 206 SER A C 1
ATOM 1618 O O . SER A 1 206 ? -3.579 -2.239 -9.857 1.00 87.00 206 SER A O 1
ATOM 1620 N N . SER A 1 207 ? -4.764 -0.659 -10.898 1.00 81.50 207 SER A N 1
ATOM 1621 C CA . SER A 1 207 ? -5.390 -0.197 -9.656 1.00 81.50 207 SER A CA 1
ATOM 1622 C C . SER A 1 207 ? -6.389 -1.197 -9.061 1.00 81.50 207 SER A C 1
ATOM 1624 O O . SER A 1 207 ? -6.977 -2.008 -9.776 1.00 81.50 207 SER A O 1
ATOM 1626 N N . PRO A 1 208 ? -6.677 -1.138 -7.750 1.00 80.69 208 PRO A N 1
ATOM 1627 C CA . PRO A 1 208 ? -7.648 -2.032 -7.125 1.00 80.69 208 PRO A CA 1
ATOM 1628 C C . PRO A 1 208 ? -9.059 -1.892 -7.716 1.00 80.69 208 PRO A C 1
ATOM 1630 O O . PRO A 1 208 ? -9.564 -0.782 -7.882 1.00 80.69 208 PRO A O 1
ATOM 1633 N N . SER A 1 209 ? -9.751 -3.016 -7.926 1.00 78.19 209 SER A N 1
ATOM 1634 C CA . SER A 1 209 ? -11.147 -3.062 -8.401 1.00 78.19 209 SER A CA 1
ATOM 1635 C C . SER A 1 209 ? -12.162 -2.687 -7.308 1.00 78.19 209 SER A C 1
ATOM 1637 O O . SER A 1 209 ? -13.136 -3.395 -7.064 1.00 78.19 209 SER A O 1
ATOM 1639 N N . LYS A 1 210 ? -11.930 -1.573 -6.610 1.00 71.31 210 LYS A N 1
ATOM 1640 C CA . LYS A 1 210 ? -12.847 -1.014 -5.609 1.00 71.31 210 LYS A CA 1
ATOM 1641 C C . LYS A 1 210 ? -13.813 -0.066 -6.312 1.00 71.31 210 LYS A C 1
ATOM 1643 O O . LYS A 1 210 ? -13.351 0.835 -7.005 1.00 71.31 210 LYS A O 1
ATOM 1648 N N . SER A 1 211 ? -15.116 -0.232 -6.125 1.00 70.50 211 SER A N 1
ATOM 1649 C CA . SER A 1 211 ? -16.126 0.705 -6.648 1.00 70.50 211 SER A CA 1
ATOM 1650 C C . SER A 1 211 ? -16.576 1.667 -5.549 1.00 70.50 211 SER A C 1
ATOM 1652 O O . SER A 1 211 ? -16.680 1.277 -4.384 1.00 70.50 211 SER A O 1
ATOM 1654 N N . CYS A 1 212 ? -16.799 2.921 -5.913 1.00 69.12 212 CYS A N 1
ATOM 1655 C CA . CYS A 1 212 ? -17.493 3.916 -5.111 1.00 69.12 212 CYS A CA 1
ATOM 1656 C C . CYS A 1 212 ? -18.985 3.893 -5.461 1.00 69.12 212 CYS A C 1
ATOM 1658 O O . CYS A 1 212 ? -19.347 3.672 -6.611 1.00 69.12 212 CYS A O 1
ATOM 1660 N N . GLY A 1 213 ? -19.859 4.177 -4.492 1.00 69.38 213 GLY A N 1
ATOM 1661 C CA . GLY A 1 213 ? -21.296 4.340 -4.764 1.00 69.38 213 GLY A CA 1
ATOM 1662 C C . GLY A 1 213 ? -21.633 5.562 -5.630 1.00 69.38 213 GLY A C 1
ATOM 1663 O O . GLY A 1 213 ? -22.772 5.700 -6.053 1.00 69.38 213 GLY A O 1
ATOM 1664 N N . LEU A 1 214 ? -20.657 6.440 -5.873 1.00 72.56 214 LEU A N 1
ATOM 1665 C CA . LEU A 1 214 ? -20.778 7.595 -6.761 1.00 72.56 214 LEU A CA 1
ATOM 1666 C C . LEU A 1 214 ? -20.224 7.313 -8.173 1.00 72.56 214 LEU A C 1
ATOM 1668 O O . LEU A 1 214 ? -20.342 8.161 -9.053 1.00 72.56 214 LEU A O 1
ATOM 1672 N N . ASP A 1 215 ? -19.616 6.141 -8.403 1.00 73.50 215 ASP A N 1
ATOM 1673 C CA . ASP A 1 215 ? -19.097 5.799 -9.727 1.00 73.50 215 ASP A CA 1
ATOM 1674 C C . ASP A 1 215 ? -20.267 5.515 -10.694 1.00 73.50 215 ASP A C 1
ATOM 1676 O O . ASP A 1 215 ? -21.178 4.760 -10.343 1.00 73.50 215 ASP A O 1
ATOM 1680 N N . PRO A 1 216 ? -20.240 6.046 -11.934 1.00 73.94 216 PRO A N 1
ATOM 1681 C CA . PRO A 1 216 ? -21.294 5.797 -12.921 1.00 73.94 216 PRO A CA 1
ATOM 1682 C C . PRO A 1 216 ? -21.351 4.332 -13.375 1.00 73.94 216 PRO A C 1
ATOM 1684 O O . PRO A 1 216 ? -22.366 3.882 -13.902 1.00 73.94 216 PRO A O 1
ATOM 1687 N N . LEU A 1 217 ? -20.263 3.583 -13.171 1.00 76.31 217 LEU A N 1
ATOM 1688 C CA . LEU A 1 217 ? -20.200 2.152 -13.411 1.00 76.31 217 LEU A CA 1
ATOM 1689 C C . LEU A 1 217 ? -19.251 1.461 -12.422 1.00 76.31 217 LEU A C 1
ATOM 1691 O O . LEU A 1 217 ? -18.266 2.063 -11.988 1.00 76.31 217 LEU A O 1
ATOM 1695 N N . PRO A 1 218 ? -19.485 0.177 -12.100 1.00 81.25 218 PRO A N 1
ATOM 1696 C CA . PRO A 1 218 ? -18.556 -0.595 -11.289 1.00 81.25 218 PRO A CA 1
ATOM 1697 C C . PRO A 1 218 ? -17.166 -0.668 -11.932 1.00 81.25 218 PRO A C 1
ATOM 1699 O O . PRO A 1 218 ? -17.036 -0.947 -13.124 1.00 81.25 218 PRO A O 1
ATOM 1702 N N . THR A 1 219 ? -16.112 -0.531 -11.129 1.00 81.06 219 THR A N 1
ATOM 1703 C CA . THR A 1 219 ? -14.710 -0.553 -11.594 1.00 81.06 219 THR A CA 1
ATOM 1704 C C . THR A 1 219 ? -14.353 -1.828 -12.355 1.00 81.06 219 THR A C 1
ATOM 1706 O O . THR A 1 219 ? -13.552 -1.794 -13.282 1.00 81.06 219 THR A O 1
ATOM 1709 N N . ASN A 1 220 ? -14.950 -2.966 -11.989 1.00 81.06 220 ASN A N 1
ATOM 1710 C CA . ASN A 1 220 ? -14.756 -4.218 -12.722 1.00 81.06 220 ASN A CA 1
ATOM 1711 C C . ASN A 1 220 ? -15.311 -4.119 -14.153 1.00 81.06 220 ASN A C 1
ATOM 1713 O O . ASN A 1 220 ? -14.629 -4.488 -15.105 1.00 81.06 220 ASN A O 1
ATOM 1717 N N . LEU A 1 221 ? -16.510 -3.552 -14.306 1.00 82.94 221 LEU A N 1
ATOM 1718 C CA . LEU A 1 221 ? -17.109 -3.346 -15.618 1.00 82.94 221 LEU A CA 1
ATOM 1719 C C . LEU A 1 221 ? -16.278 -2.359 -16.441 1.00 82.94 221 LEU A C 1
ATOM 1721 O O . LEU A 1 221 ? -15.988 -2.647 -17.596 1.00 82.94 221 LEU A O 1
ATOM 1725 N N . LEU A 1 222 ? -15.798 -1.272 -15.823 1.00 84.56 222 LEU A N 1
ATOM 1726 C CA . LEU A 1 222 ? -14.913 -0.320 -16.498 1.00 84.56 222 LEU A CA 1
ATOM 1727 C C . LEU A 1 222 ? -13.662 -1.007 -17.040 1.00 84.56 222 LEU A C 1
ATOM 1729 O O . LEU A 1 222 ? -13.292 -0.772 -18.180 1.00 84.56 222 LEU A O 1
ATOM 1733 N N . LYS A 1 223 ? -13.011 -1.865 -16.248 1.00 87.50 223 LYS A N 1
ATOM 1734 C CA . LYS A 1 223 ? -11.817 -2.592 -16.700 1.00 87.50 223 LYS A CA 1
ATOM 1735 C C . LYS A 1 223 ? -12.106 -3.499 -17.894 1.00 87.50 223 LYS A C 1
ATOM 1737 O O . LYS A 1 223 ? -11.271 -3.603 -18.786 1.00 87.50 223 LYS A O 1
ATOM 1742 N N . GLN A 1 224 ? -13.282 -4.123 -17.931 1.00 88.19 224 GLN A N 1
ATOM 1743 C CA . GLN A 1 224 ? -13.698 -4.964 -19.056 1.00 88.19 224 GLN A CA 1
ATOM 1744 C C . GLN A 1 224 ? -13.956 -4.145 -20.328 1.00 88.19 224 GLN A C 1
ATOM 1746 O O . GLN A 1 224 ? -13.659 -4.616 -21.422 1.00 88.19 224 GLN A O 1
ATOM 1751 N N . CYS A 1 225 ? -14.454 -2.914 -20.196 1.00 88.06 225 CYS A N 1
ATOM 1752 C CA . CYS A 1 225 ? -14.729 -2.016 -21.318 1.00 88.06 225 CYS A CA 1
ATOM 1753 C C . CYS A 1 225 ? -13.775 -0.812 -21.395 1.00 88.06 225 CYS A C 1
ATOM 1755 O O . CYS A 1 225 ? -14.130 0.217 -21.962 1.00 88.06 225 CYS A O 1
ATOM 1757 N N . VAL A 1 226 ? -12.550 -0.921 -20.865 1.00 89.69 226 VAL A N 1
ATOM 1758 C CA . VAL A 1 226 ? -11.649 0.239 -20.751 1.00 89.69 226 VAL A CA 1
ATOM 1759 C C . VAL A 1 226 ? -11.243 0.765 -22.124 1.00 89.69 226 VAL A C 1
ATOM 1761 O O . VAL A 1 226 ? -11.231 1.968 -22.338 1.00 89.69 226 VAL A O 1
ATOM 1764 N N . THR A 1 227 ? -10.981 -0.126 -23.082 1.00 91.06 227 THR A N 1
ATOM 1765 C CA . THR A 1 227 ? -10.488 0.222 -24.422 1.00 91.06 227 THR A CA 1
ATOM 1766 C C . THR A 1 227 ? -11.369 1.223 -25.175 1.00 91.06 227 THR A C 1
ATOM 1768 O O . THR A 1 227 ? -10.832 2.247 -25.582 1.00 91.06 227 THR A O 1
ATOM 1771 N N . PRO A 1 228 ? -12.691 1.023 -25.328 1.00 91.44 228 PRO A N 1
ATOM 1772 C CA . PRO A 1 228 ? -13.546 2.025 -25.970 1.00 91.44 228 PRO A CA 1
ATOM 1773 C C . PRO A 1 228 ? -13.709 3.322 -25.158 1.00 91.44 228 PRO A C 1
ATOM 1775 O O . PRO A 1 228 ? -14.137 4.330 -25.711 1.00 91.44 228 PRO A O 1
ATOM 1778 N N . LEU A 1 229 ? -13.387 3.315 -23.861 1.00 87.62 229 LEU A N 1
ATOM 1779 C CA . LEU A 1 229 ? -13.517 4.482 -22.985 1.00 87.62 229 LEU A CA 1
ATOM 1780 C C . LEU A 1 229 ? -12.227 5.308 -22.885 1.00 87.62 229 LEU A C 1
ATOM 1782 O O . LEU A 1 229 ? -12.292 6.471 -22.490 1.00 87.62 229 LEU A O 1
ATOM 1786 N N . LEU A 1 230 ? -11.075 4.748 -23.268 1.00 91.44 230 LEU A N 1
ATOM 1787 C CA . LEU A 1 230 ? -9.769 5.413 -23.187 1.00 91.44 230 LEU A CA 1
ATOM 1788 C C . LEU A 1 230 ? -9.721 6.793 -23.855 1.00 91.44 230 LEU A C 1
ATOM 1790 O O . LEU A 1 230 ? -9.206 7.696 -23.198 1.00 91.44 230 LEU A O 1
ATOM 1794 N N . PRO A 1 231 ? -10.297 7.025 -25.051 1.00 92.44 231 PRO A N 1
ATOM 1795 C CA . PRO A 1 231 ? -10.239 8.348 -25.677 1.00 92.44 231 PRO A CA 1
ATOM 1796 C C . PRO A 1 231 ? -10.914 9.431 -24.828 1.00 92.44 231 PRO A C 1
ATOM 1798 O O . PRO A 1 231 ? -10.400 10.540 -24.662 1.00 92.44 231 PRO A O 1
ATOM 1801 N N . VAL A 1 232 ? -12.057 9.096 -24.220 1.00 90.56 232 VAL A N 1
ATOM 1802 C CA . VAL A 1 232 ? -12.804 10.013 -23.349 1.00 90.56 232 VAL A CA 1
ATOM 1803 C C . VAL A 1 232 ? -12.048 10.239 -22.042 1.00 90.56 232 VAL A C 1
ATOM 1805 O O . VAL A 1 232 ? -11.910 11.376 -21.596 1.00 90.56 232 VAL A O 1
ATOM 1808 N N . ILE A 1 233 ? -11.515 9.171 -21.443 1.00 88.75 233 ILE A N 1
ATOM 1809 C CA . ILE A 1 233 ? -10.749 9.252 -20.194 1.00 88.75 233 ILE A CA 1
ATOM 1810 C C . ILE A 1 233 ? -9.468 10.072 -20.394 1.00 88.75 233 ILE A C 1
ATOM 1812 O O . ILE A 1 233 ? -9.180 10.952 -19.588 1.00 88.75 233 ILE A O 1
ATOM 1816 N N . SER A 1 234 ? -8.738 9.837 -21.486 1.00 91.44 234 SER A N 1
ATOM 1817 C CA . SER A 1 234 ? -7.528 10.582 -21.843 1.00 91.44 234 SER A CA 1
ATOM 1818 C C . SER A 1 234 ? -7.821 12.061 -22.048 1.00 91.44 234 SER A C 1
ATOM 1820 O O . SER A 1 234 ? -7.123 12.907 -21.494 1.00 91.44 234 SER A O 1
ATOM 1822 N N . THR A 1 235 ? -8.915 12.383 -22.741 1.00 91.25 235 THR A N 1
ATOM 1823 C CA . THR A 1 235 ? -9.352 13.772 -22.919 1.00 91.25 235 THR A CA 1
ATOM 1824 C C . THR A 1 235 ? -9.623 14.451 -21.574 1.00 91.25 235 THR A C 1
ATOM 1826 O O . THR A 1 235 ? -9.177 15.572 -21.347 1.00 91.25 235 THR A O 1
ATOM 1829 N N . ILE A 1 236 ? -10.319 13.776 -20.654 1.00 88.69 236 ILE A N 1
ATOM 1830 C CA . ILE A 1 236 ? -10.622 14.307 -19.316 1.00 88.69 236 ILE A CA 1
ATOM 1831 C C . ILE A 1 236 ? -9.340 14.550 -18.512 1.00 88.69 236 ILE A C 1
ATOM 1833 O O . ILE A 1 236 ? -9.183 15.627 -17.932 1.00 88.69 236 ILE A O 1
ATOM 1837 N N . VAL A 1 237 ? -8.431 13.571 -18.473 1.00 89.31 237 VAL A N 1
ATOM 1838 C CA . VAL A 1 237 ? -7.177 13.663 -17.710 1.00 89.31 237 VAL A CA 1
ATOM 1839 C C . VAL A 1 237 ? -6.297 14.776 -18.264 1.00 89.31 237 VAL A C 1
ATOM 1841 O O . VAL A 1 237 ? -5.901 15.668 -17.520 1.00 89.31 237 VAL A O 1
ATOM 1844 N N . ASN A 1 238 ? -6.059 14.784 -19.574 1.00 90.94 238 ASN A N 1
ATOM 1845 C CA . ASN A 1 238 ? -5.192 15.775 -20.204 1.00 90.94 238 ASN A CA 1
ATOM 1846 C C . ASN A 1 238 ? -5.761 17.188 -20.090 1.00 90.94 238 ASN A C 1
ATOM 1848 O O . ASN A 1 238 ? -5.021 18.106 -19.751 1.00 90.94 238 ASN A O 1
ATOM 1852 N N . ASN A 1 239 ? -7.074 17.368 -20.260 1.00 89.62 239 ASN A N 1
ATOM 1853 C CA . ASN A 1 239 ? -7.696 18.669 -20.016 1.00 89.62 239 ASN A CA 1
ATOM 1854 C C . ASN A 1 239 ? -7.531 19.110 -18.561 1.00 89.62 239 ASN A C 1
ATOM 1856 O O . ASN A 1 239 ? -7.233 20.275 -18.334 1.00 89.62 239 ASN A O 1
ATOM 1860 N N . SER A 1 240 ? -7.669 18.194 -17.598 1.00 89.56 240 SER A N 1
ATOM 1861 C CA . SER A 1 240 ? -7.489 18.514 -16.176 1.00 89.56 240 SER A CA 1
ATOM 1862 C C . SER A 1 240 ? -6.050 18.923 -15.852 1.00 89.56 240 SER A C 1
ATOM 1864 O O . SER A 1 240 ? -5.836 19.835 -15.056 1.00 89.56 240 SER A O 1
ATOM 1866 N N . LEU A 1 241 ? -5.061 18.278 -16.479 1.00 86.75 241 LEU A N 1
ATOM 1867 C CA . LEU A 1 241 ? -3.643 18.616 -16.319 1.00 86.75 241 LEU A CA 1
ATOM 1868 C C . LEU A 1 241 ? -3.297 19.959 -16.976 1.00 86.75 241 LEU A C 1
ATOM 1870 O O . LEU A 1 241 ? -2.570 20.753 -16.387 1.00 86.75 241 LEU A O 1
ATOM 1874 N N . ILE A 1 242 ? -3.845 20.236 -18.164 1.00 86.94 242 ILE A N 1
ATOM 1875 C CA . ILE A 1 242 ? -3.594 21.476 -18.915 1.00 86.94 242 ILE A CA 1
ATOM 1876 C C . ILE A 1 242 ? -4.252 22.681 -18.238 1.00 86.94 242 ILE A C 1
ATOM 1878 O O . ILE A 1 242 ? -3.645 23.746 -18.144 1.00 86.94 242 ILE A O 1
ATOM 1882 N N . THR A 1 243 ? -5.502 22.545 -17.789 1.00 88.00 243 THR A N 1
ATOM 1883 C CA . THR A 1 243 ? -6.258 23.659 -17.192 1.00 88.00 243 THR A CA 1
ATOM 1884 C C . THR A 1 243 ? -5.981 23.821 -15.701 1.00 88.00 243 THR A C 1
ATOM 1886 O O . THR A 1 243 ? -6.291 24.868 -15.133 1.00 88.00 243 THR A O 1
ATOM 1889 N N . GLY A 1 244 ? -5.436 22.786 -15.056 1.00 87.19 244 GLY A N 1
ATOM 1890 C CA . GLY A 1 244 ? -5.331 22.703 -13.603 1.00 87.19 244 GLY A CA 1
ATOM 1891 C C . GLY A 1 244 ? -6.684 22.539 -12.902 1.00 87.19 244 GLY A C 1
ATOM 1892 O O . GLY A 1 244 ? -6.752 22.704 -11.683 1.00 87.19 244 GLY A O 1
ATOM 1893 N N . ASP A 1 245 ? -7.762 22.232 -13.634 1.00 87.06 245 ASP A N 1
ATOM 1894 C CA . ASP A 1 245 ? -9.097 22.060 -13.066 1.00 87.06 245 ASP A CA 1
ATOM 1895 C C . ASP A 1 245 ? -9.668 20.662 -13.312 1.00 87.06 245 ASP A C 1
ATOM 1897 O O . ASP A 1 245 ? -9.861 20.213 -14.439 1.00 87.06 245 ASP A O 1
ATOM 1901 N N . VAL A 1 246 ? -9.996 19.990 -12.210 1.00 86.62 246 VAL A N 1
ATOM 1902 C CA . VAL A 1 246 ? -10.651 18.681 -12.199 1.00 86.62 246 VAL A CA 1
ATOM 1903 C C . VAL A 1 246 ? -12.166 18.875 -12.037 1.00 86.62 246 VAL A C 1
ATOM 1905 O O . VAL A 1 246 ? -12.584 19.635 -11.157 1.00 86.62 246 VAL A O 1
ATOM 1908 N N . PRO A 1 247 ? -13.022 18.154 -12.784 1.00 83.62 247 PRO A N 1
ATOM 1909 C CA . PRO A 1 247 ? -14.472 18.243 -12.632 1.00 83.62 247 PRO A CA 1
ATOM 1910 C C . PRO A 1 247 ? -14.947 18.097 -11.181 1.00 83.62 247 PRO A C 1
ATOM 1912 O O . PRO A 1 247 ? -14.537 17.185 -10.459 1.00 83.62 247 PRO A O 1
ATOM 1915 N N . SER A 1 248 ? -15.867 18.967 -10.754 1.00 83.44 248 SER A N 1
ATOM 1916 C CA . SER A 1 248 ? -16.373 18.997 -9.373 1.00 83.44 248 SER A CA 1
ATOM 1917 C C . SER A 1 248 ? -16.971 17.670 -8.913 1.00 83.44 248 SER A C 1
ATOM 1919 O O . SER A 1 248 ? -16.811 17.307 -7.752 1.00 83.44 248 SER A O 1
ATOM 1921 N N . ALA A 1 249 ? -17.596 16.916 -9.823 1.00 80.31 249 ALA A N 1
ATOM 1922 C CA . ALA A 1 249 ? -18.110 15.579 -9.533 1.00 80.31 249 ALA A CA 1
ATOM 1923 C C . ALA A 1 249 ? -17.004 14.637 -9.038 1.00 80.31 249 ALA A C 1
ATOM 1925 O O . ALA A 1 249 ? -17.214 13.885 -8.091 1.00 80.31 249 ALA A O 1
ATOM 1926 N N . PHE A 1 250 ? -15.801 14.731 -9.609 1.00 76.69 250 PHE A N 1
ATOM 1927 C CA . PHE A 1 250 ? -14.683 13.899 -9.188 1.00 76.69 250 PHE A CA 1
ATOM 1928 C C . PHE A 1 250 ? -14.111 14.355 -7.861 1.00 76.69 250 PHE A C 1
ATOM 1930 O O . PHE A 1 250 ? -13.644 13.504 -7.136 1.00 76.69 250 PHE A O 1
ATOM 1937 N N . LYS A 1 251 ? -14.215 15.632 -7.476 1.00 80.06 251 LYS A N 1
ATOM 1938 C CA . LYS A 1 251 ? -13.725 16.143 -6.179 1.00 80.06 251 LYS A CA 1
ATOM 1939 C C . LYS A 1 251 ? -14.515 15.610 -4.968 1.00 80.06 251 LYS A C 1
ATOM 1941 O O . LYS A 1 251 ? -14.105 15.828 -3.828 1.00 80.06 251 LYS A O 1
ATOM 1946 N N . LEU A 1 252 ? -15.635 14.922 -5.193 1.00 79.31 252 LEU A N 1
ATOM 1947 C CA . LEU A 1 252 ? -16.494 14.376 -4.145 1.00 79.31 252 LEU A CA 1
ATOM 1948 C C . LEU A 1 252 ? -15.992 13.019 -3.627 1.00 79.31 252 LEU A C 1
ATOM 1950 O O . LEU A 1 252 ? -15.481 12.183 -4.373 1.00 79.31 252 LEU A O 1
ATOM 1954 N N . ALA A 1 253 ? -16.231 12.768 -2.341 1.00 76.62 253 ALA A N 1
ATOM 1955 C CA . ALA A 1 253 ? -15.944 11.497 -1.689 1.00 76.62 253 ALA A CA 1
ATOM 1956 C C . ALA A 1 253 ? -17.144 11.039 -0.858 1.00 76.62 253 ALA A C 1
ATOM 1958 O O . ALA A 1 253 ? -17.746 11.835 -0.137 1.00 76.62 253 ALA A O 1
ATOM 1959 N N . HIS A 1 254 ? -17.456 9.746 -0.903 1.00 78.06 254 HIS A N 1
ATOM 1960 C CA . HIS A 1 254 ? -18.400 9.149 0.037 1.00 78.06 254 HIS A CA 1
ATOM 1961 C C . HIS A 1 254 ? -17.649 8.828 1.332 1.00 78.06 254 HIS A C 1
ATOM 1963 O O . HIS A 1 254 ? -16.784 7.952 1.350 1.00 78.06 254 HIS A O 1
ATOM 1969 N N . VAL A 1 255 ? -17.975 9.526 2.420 1.00 78.69 255 VAL A N 1
ATOM 1970 C CA . VAL A 1 255 ? -17.387 9.280 3.743 1.00 78.69 255 VAL A CA 1
ATOM 1971 C C . VAL A 1 255 ? -18.238 8.286 4.526 1.00 78.69 255 VAL A C 1
ATOM 1973 O O . VAL A 1 255 ? -19.396 8.554 4.828 1.00 78.69 255 VAL A O 1
ATOM 1976 N N . THR A 1 256 ? -17.649 7.154 4.896 1.00 80.44 256 THR A N 1
ATOM 1977 C CA . THR A 1 256 ? -18.278 6.166 5.778 1.00 80.44 256 THR A CA 1
ATOM 1978 C C . THR A 1 256 ? -17.616 6.221 7.159 1.00 80.44 256 THR A C 1
ATOM 1980 O O . THR A 1 256 ? -16.404 5.992 7.256 1.00 80.44 256 THR A O 1
ATOM 1983 N N . PRO A 1 257 ? -18.363 6.511 8.241 1.00 82.25 257 PRO A N 1
ATOM 1984 C CA . PRO A 1 257 ? -17.859 6.365 9.600 1.00 82.25 257 PRO A CA 1
ATOM 1985 C C . PRO A 1 257 ? -17.602 4.885 9.897 1.00 82.25 257 PRO A C 1
ATOM 1987 O O . PRO A 1 257 ? -18.513 4.063 9.836 1.00 82.25 257 PRO A O 1
ATOM 1990 N N . LEU A 1 258 ? -16.357 4.538 10.218 1.00 82.44 258 LEU A N 1
ATOM 1991 C CA . LEU A 1 258 ? -15.980 3.176 10.590 1.00 82.44 258 LEU A CA 1
ATOM 1992 C C . LEU A 1 258 ? -15.421 3.164 12.008 1.00 82.44 258 LEU A C 1
ATOM 1994 O O . LEU A 1 258 ? -14.531 3.958 12.323 1.00 82.44 258 LEU A O 1
ATOM 1998 N N . ILE A 1 259 ? -15.911 2.258 12.853 1.00 81.75 259 ILE A N 1
ATOM 1999 C CA . ILE A 1 259 ? -15.381 2.108 14.207 1.00 81.75 259 ILE A CA 1
ATOM 2000 C C . ILE A 1 259 ? -13.910 1.675 14.140 1.00 81.75 259 ILE A C 1
ATOM 2002 O O . ILE A 1 259 ? -13.523 0.812 13.348 1.00 81.75 259 ILE A O 1
ATOM 2006 N N . LYS A 1 260 ? -13.049 2.327 14.925 1.00 81.12 260 LYS A N 1
ATOM 2007 C CA . LYS A 1 260 ? -11.596 2.106 14.883 1.00 81.12 260 LYS A CA 1
ATOM 2008 C C . LYS A 1 260 ? -11.229 0.689 15.306 1.00 81.12 260 LYS A C 1
ATOM 2010 O O . LYS A 1 260 ? -10.342 0.097 14.693 1.00 81.12 260 LYS A O 1
ATOM 2015 N N . ASN A 1 261 ? -11.904 0.191 16.339 1.00 78.31 261 ASN A N 1
ATOM 2016 C CA . ASN A 1 261 ? -11.764 -1.148 16.889 1.00 78.31 261 ASN A CA 1
ATOM 2017 C C . ASN A 1 261 ? -13.167 -1.661 17.281 1.00 78.31 261 ASN A C 1
ATOM 2019 O O . ASN A 1 261 ? -13.880 -0.934 17.973 1.00 78.31 261 ASN A O 1
ATOM 2023 N N . PRO A 1 262 ? -13.571 -2.874 16.855 1.00 77.31 262 PRO A N 1
ATOM 2024 C CA . PRO A 1 262 ? -14.875 -3.456 17.178 1.00 77.31 262 PRO A CA 1
ATOM 2025 C C . PRO A 1 262 ? -15.190 -3.601 18.673 1.00 77.31 262 PRO A C 1
ATOM 2027 O O . PRO A 1 262 ? -16.360 -3.705 19.019 1.00 77.31 262 PRO A O 1
ATOM 2030 N N . SER A 1 263 ? -14.183 -3.627 19.554 1.00 79.56 263 SER A N 1
ATOM 2031 C CA . SER A 1 263 ? -14.390 -3.700 21.008 1.00 79.56 263 SER A CA 1
ATOM 2032 C C . SER A 1 263 ? -14.710 -2.352 21.662 1.00 79.56 263 SER A C 1
ATOM 2034 O O . SER A 1 263 ? -14.922 -2.298 22.871 1.00 79.56 263 SER A O 1
ATOM 2036 N N . LEU A 1 264 ? -14.686 -1.256 20.898 1.00 79.00 264 LEU A N 1
ATOM 2037 C CA . LEU A 1 264 ? -14.993 0.082 21.394 1.00 79.00 264 LEU A CA 1
ATOM 2038 C C . LEU A 1 264 ? -16.500 0.341 21.396 1.00 79.00 264 LEU A C 1
ATOM 2040 O O . LEU A 1 264 ? -17.242 -0.213 20.590 1.00 79.00 264 LEU A O 1
ATOM 2044 N N . ASP A 1 265 ? -16.930 1.239 22.278 1.00 83.88 265 ASP A N 1
ATOM 2045 C CA . ASP A 1 265 ? -18.325 1.655 22.375 1.00 83.88 265 ASP A CA 1
ATOM 2046 C C . ASP A 1 265 ? -18.780 2.367 21.079 1.00 83.88 265 ASP A C 1
ATOM 2048 O O . ASP A 1 265 ? -18.181 3.394 20.714 1.00 83.88 265 ASP A O 1
ATOM 2052 N N . PRO A 1 266 ? -19.816 1.854 20.381 1.00 82.62 266 PRO A N 1
ATOM 2053 C CA . PRO A 1 266 ? -20.327 2.441 19.151 1.00 82.62 266 PRO A CA 1
ATOM 2054 C C . PRO A 1 266 ? -21.106 3.740 19.376 1.00 82.62 266 PRO A C 1
ATOM 2056 O O . PRO A 1 266 ? -21.346 4.444 18.402 1.00 82.62 266 PRO A O 1
ATOM 2059 N N . THR A 1 267 ? -21.480 4.105 20.602 1.00 85.38 267 THR A N 1
ATOM 2060 C CA . THR A 1 267 ? -22.191 5.365 20.895 1.00 85.38 267 THR A CA 1
ATOM 2061 C C . THR A 1 267 ? -21.261 6.583 20.943 1.00 85.38 267 THR A C 1
ATOM 2063 O O . THR A 1 267 ? -21.706 7.726 20.828 1.00 85.38 267 THR A O 1
ATOM 2066 N N . VAL A 1 268 ? -19.947 6.359 21.055 1.00 85.75 268 VAL A N 1
ATOM 2067 C CA . VAL A 1 268 ? -18.939 7.414 21.207 1.00 85.75 268 VAL A CA 1
ATOM 2068 C C . VAL A 1 268 ? -18.327 7.788 19.851 1.00 85.75 268 VAL A C 1
ATOM 2070 O O . VAL A 1 268 ? -17.537 7.040 19.273 1.00 85.75 268 VAL A O 1
ATOM 2073 N N . LEU A 1 269 ? -18.608 9.001 19.358 1.00 84.75 269 LEU A N 1
ATOM 2074 C CA . LEU A 1 269 ? -18.166 9.473 18.029 1.00 84.75 269 LEU A CA 1
ATOM 2075 C C . LEU A 1 269 ? -16.635 9.475 17.838 1.00 84.75 269 LEU A C 1
ATOM 2077 O O . LEU A 1 269 ? -16.134 9.228 16.739 1.00 84.75 269 LEU A O 1
ATOM 2081 N N . SER A 1 270 ? -15.858 9.700 18.904 1.00 86.75 270 SER A N 1
ATOM 2082 C CA . SER A 1 270 ? -14.387 9.711 18.843 1.00 86.75 270 SER A CA 1
ATOM 2083 C C . SER A 1 270 ? -13.770 8.338 18.551 1.00 86.75 270 SER A C 1
ATOM 2085 O O . SER A 1 270 ? -12.616 8.273 18.097 1.00 86.75 270 SER A O 1
ATOM 2087 N N . ASN A 1 271 ? -14.539 7.258 18.728 1.00 87.31 271 ASN A N 1
ATOM 2088 C CA . ASN A 1 271 ? -14.148 5.892 18.388 1.00 87.31 271 ASN A CA 1
ATOM 2089 C C . ASN A 1 271 ? -14.242 5.604 16.889 1.00 87.31 271 ASN A C 1
ATOM 2091 O O . ASN A 1 271 ? -13.750 4.568 16.448 1.00 87.31 271 ASN A O 1
ATOM 2095 N N . TYR A 1 272 ? -14.786 6.520 16.088 1.00 84.75 272 TYR A N 1
ATOM 2096 C CA . TYR A 1 272 ? -14.894 6.362 14.643 1.00 84.75 272 TYR A CA 1
ATOM 2097 C C . TYR A 1 272 ? -13.761 7.072 13.900 1.00 84.75 272 TYR A C 1
ATOM 2099 O O . TYR A 1 272 ? -13.159 8.050 14.363 1.00 84.75 272 TYR A O 1
ATOM 2107 N N . ARG A 1 273 ? -13.459 6.556 12.710 1.00 81.94 273 ARG A N 1
ATOM 2108 C CA . ARG A 1 273 ? -12.607 7.198 11.709 1.00 81.94 273 ARG A CA 1
ATOM 2109 C C . ARG A 1 273 ? -13.419 7.455 10.434 1.00 81.94 273 ARG A C 1
ATOM 2111 O O . ARG A 1 273 ? -14.195 6.580 10.045 1.00 81.94 273 ARG A O 1
ATOM 2118 N N . PRO A 1 274 ? -13.243 8.615 9.779 1.00 83.25 274 PRO A N 1
ATOM 2119 C CA . PRO A 1 274 ? -13.849 8.855 8.479 1.00 83.25 274 PRO A CA 1
ATOM 2120 C C . PRO A 1 274 ? -13.074 8.064 7.422 1.00 83.25 274 PRO A C 1
ATOM 2122 O O . PRO A 1 274 ? -11.873 8.271 7.245 1.00 83.25 274 PRO A O 1
ATOM 2125 N N . VAL A 1 275 ? -13.740 7.136 6.736 1.00 79.62 275 VAL A N 1
ATOM 2126 C CA . VAL A 1 275 ? -13.166 6.422 5.589 1.00 79.62 275 VAL A CA 1
ATOM 2127 C C . VAL A 1 275 ? -13.756 7.009 4.317 1.00 79.62 275 VAL A C 1
ATOM 2129 O O . VAL A 1 275 ? -14.932 6.808 4.022 1.00 79.62 275 VAL A O 1
ATOM 2132 N N . SER A 1 276 ? -12.936 7.739 3.567 1.00 78.25 276 SER A N 1
ATOM 2133 C CA . SER A 1 276 ? -13.333 8.326 2.289 1.00 78.25 276 SER A CA 1
ATOM 2134 C C . SER A 1 276 ? -13.193 7.306 1.164 1.00 78.25 276 SER A C 1
ATOM 2136 O O . SER A 1 276 ? -12.099 6.816 0.881 1.00 78.25 276 SER A O 1
ATOM 2138 N N . THR A 1 277 ? -14.303 7.002 0.502 1.00 75.38 277 THR A N 1
ATOM 2139 C CA . THR A 1 277 ? -14.319 6.268 -0.762 1.00 75.38 277 THR A CA 1
ATOM 2140 C C . THR A 1 277 ? -14.424 7.277 -1.895 1.00 75.38 277 THR A C 1
ATOM 2142 O O . THR A 1 277 ? -15.426 7.976 -2.036 1.00 75.38 277 THR A O 1
ATOM 2145 N N . PHE A 1 278 ? -13.357 7.367 -2.679 1.00 73.75 278 PHE A N 1
ATOM 2146 C CA . PHE A 1 278 ? -13.232 8.313 -3.782 1.00 73.75 278 PHE A CA 1
ATOM 2147 C C . PHE A 1 278 ? -13.738 7.729 -5.091 1.00 73.75 278 PHE A C 1
ATOM 2149 O O . PHE A 1 278 ? -13.674 6.504 -5.282 1.00 73.75 278 PHE A O 1
ATOM 2156 N N . HIS A 1 279 ? -14.166 8.620 -5.985 1.00 71.25 279 HIS A N 1
ATOM 2157 C CA . HIS A 1 279 ? -14.422 8.286 -7.380 1.00 71.25 279 HIS A CA 1
ATOM 2158 C C . HIS A 1 279 ? -13.204 7.613 -7.986 1.00 71.25 279 HIS A C 1
ATOM 2160 O O . HIS A 1 279 ? -12.061 7.941 -7.655 1.00 71.25 279 HIS A O 1
ATOM 2166 N N . LEU A 1 280 ? -13.443 6.683 -8.897 1.00 67.75 280 LEU A N 1
ATOM 2167 C CA . LEU A 1 280 ? -12.357 5.983 -9.557 1.00 67.75 280 LEU A CA 1
ATOM 2168 C C . LEU A 1 280 ? -11.379 6.943 -10.266 1.00 67.75 280 LEU A C 1
ATOM 2170 O O . LEU A 1 280 ? -10.174 6.758 -10.148 1.00 67.75 280 LEU A O 1
ATOM 2174 N N . PHE A 1 281 ? -11.882 8.008 -10.897 1.00 68.56 281 PHE A N 1
ATOM 2175 C CA . PHE A 1 281 ? -11.075 9.025 -11.590 1.00 68.56 281 PHE A CA 1
ATOM 2176 C C . PHE A 1 281 ? -10.179 9.883 -10.683 1.00 68.56 281 PHE A C 1
ATOM 2178 O O . PHE A 1 281 ? -9.354 10.622 -11.195 1.00 68.56 281 PHE A O 1
ATOM 2185 N N . GLN A 1 282 ? -10.309 9.791 -9.355 1.00 67.56 282 GLN A N 1
ATOM 2186 C CA . GLN A 1 282 ? -9.357 10.413 -8.421 1.00 67.56 282 GLN A CA 1
ATOM 2187 C C . GLN A 1 282 ? -8.195 9.496 -8.034 1.00 67.56 282 GLN A C 1
ATOM 2189 O O . GLN A 1 282 ? -7.333 9.890 -7.252 1.00 67.56 282 GLN A O 1
ATOM 2194 N N . ARG A 1 283 ? -8.220 8.235 -8.470 1.00 65.19 283 ARG A N 1
ATOM 2195 C CA . ARG A 1 283 ? -7.237 7.222 -8.064 1.00 65.19 283 ARG A CA 1
ATOM 2196 C C . ARG A 1 283 ? -6.126 7.023 -9.087 1.00 65.19 283 ARG A C 1
ATOM 2198 O O . ARG A 1 283 ? -5.270 6.172 -8.849 1.00 65.19 283 ARG A O 1
ATOM 2205 N N . PHE A 1 284 ? -6.193 7.744 -10.199 1.00 62.62 284 PHE A N 1
ATOM 2206 C CA . PHE A 1 284 ? -5.268 7.677 -11.318 1.00 62.62 284 PHE A CA 1
ATOM 2207 C C . PHE A 1 284 ? -4.665 9.054 -11.546 1.00 62.62 284 PHE A C 1
ATOM 2209 O O . PHE A 1 284 ? -5.422 10.038 -11.372 1.00 62.62 284 PHE A O 1
#

Radius of gyration: 25.74 Å; chains: 1; bounding box: 71×54×48 Å

Sequence (284 aa):
MQTTPPVHLVTIYRPPQSKKNGNNFRTFMEEITAYFELLVISTGILLVLGDFNLHIDKPADKEGAEFISLVESLGMTQHVTGATHRGGHTLDLVLTRNQDNIVPRVAVEDKCLSDPYPVFCVLPLHCLMPKTQEKATPTLPPDKDSKDLVHEFSTFFIDKITRIRASIVSEGKSKSFSLTVQKPPSCALDMWEPATEDELKRIIMSSPSKSCGLDPLPTNLLKQCVTPLLPVISTIVNNSLITGDVPSAFKLAHVTPLIKNPSLDPTVLSNYRPVSTFHLFQRF

Organism: Stichopus japonicus (NCBI:txid307972)

InterPro domains:
  IPR005135 Endonuclease/exonuclease/phosphatase [PF14529] (8-115)
  IPR036691 Endonuclease/exonuclease/phosphatase superfamily [G3DSA:3.60.10.10] (2-123)
  IPR036691 Endonuclease/exonuclease/phosphatase superfamily [SSF56219] (6-123)

pLDDT: mean 74.04, std 15.38, range [30.73, 93.69]

Secondary structure (DSSP, 8-state):
--PPPPEEEEEEE-PPP-TTT---HHHHHHHHHHHHHHHHHSSSEEEEEEE----TT-TT-HHHHHHHHHHHHTTEEE---S-SBTTS---EEEEEEGGG----EEEE---SSSSBPPEEEE--GGGG--S----PPP-PPTT--HHHHHHHHHHHHHHHHHHHHHHHHHHHTT-----------S------PPPPHHHHHHHHHHS--PPPTT-SS-HHHHHHTHHHHHHHHHHHHHHHHHHS---TTTT-EEEEEEESSTTS-TT-GGGEEEEEEE-GGG--

Foldseek 3Di:
DDPQFDEDEAEDDDDADDPPPPDDLVVVCVVVLVVLLVQLPDTGWYKYKYFNNAQLVDPPGPSNVVVVVSCVVSQKDWQDDWDQFPVTGDGITIITHNVNVWRWPWDFDPPPDDRGTDIDTHTPCVVSDDPDDDDPDFDADPDDDPVVSVVVLVVVVVVVVVVVVVVVVVVVVVDPPPPPPDDPPPDDPPDDDQDDLVNVLVQLLPDDQDADPLEPDRSVVCNVVVVVCSVVLSVQRRVCVVVVDHDPSQVDWDWDWHQCDPVDDNVDSVRTDTDTDGYPSVSD